Protein AF-A0A507F3U3-F1 (afdb_monomer_lite)

Radius of gyration: 33.98 Å; chains: 1; bounding box: 84×54×92 Å

Foldseek 3Di:
DDDDPVPVVVVVVVVVVVVVVVVVVPDDDDDPVRVVVVVVVVVVVVVVVVVVVVVVVVVVVVVVVVVCVPCPPFDDQADPVLAGDPLNLVLQVVLVVLLPPVPPQFADQVSQQLSCCLLPVGGDDPVVLVVLLVPFDADPVSTHGSRRSRVVLSVVCVVPVVSSVSRLVSCQADSHSHRHDRPRSPPDPPPPPPDDDDDDDD

pLDDT: mean 78.8, std 18.97, range [35.5, 98.56]

Sequence (202 aa):
MGKNKSGAEKRRQAKAKVEAAEAQANMIPMTPAQAAAYMIRQQKDQERREKEASGMALVEQAELAIKSVGKTKRAPLLTADDALRANVATALLEIFARFDDDNDGALNRLELERFAVATNGEKFEEAAIDELKKSFNCNADGNLTRTGFLEMYQLQTLSDPNETWKDLIKHGYSIDVKLVNRATGSANINYARQDISKPATA

Secondary structure (DSSP, 8-state):
----SHHHHHHHHHHHHHHHHHHHHT-----HHHHHHHHHHHHHHHHHHHHHHHHHHHHHHHHHHHHHHT---PPPSB-TTSPBPHHHHHHHHHHHTTT-SS-SSEE-HHHHHHHHHHHHSSPPPHHHHHHHHHHS-B-TTS-EEHHHHHHHHHHHHHH-HHHHHHHHHHTTB-TTS-B-----TTTT--S--S--------

InterPro domains:
  IPR002048 EF-hand domain [PF13499] (91-154)
  IPR002048 EF-hand domain [PS50222] (87-122)
  IPR011992 EF-hand domain pair [SSF47473] (87-165)
  IPR018247 EF-Hand 1, calcium-binding site [PS00018] (100-112)
  IPR052266 Mitochondrial Rho GTPase/EF-hand domain-containing protein [PTHR46819] (91-182)

Organism: NCBI:txid246404

Structure (mmCIF, N/CA/C/O backbone):
data_AF-A0A507F3U3-F1
#
_entry.id   AF-A0A507F3U3-F1
#
loop_
_atom_site.group_PDB
_atom_site.id
_atom_site.type_symbol
_atom_site.label_atom_id
_atom_site.label_alt_id
_atom_site.label_comp_id
_atom_site.label_asym_id
_atom_site.label_entity_id
_atom_site.label_seq_id
_atom_site.pdbx_PDB_ins_code
_atom_site.Cartn_x
_atom_site.Cartn_y
_atom_site.Cartn_z
_atom_site.occupancy
_atom_site.B_iso_or_equiv
_atom_site.auth_seq_id
_atom_site.auth_comp_id
_atom_site.auth_asym_id
_atom_site.auth_atom_id
_atom_site.pdbx_PDB_model_num
ATOM 1 N N . MET A 1 1 ? 29.583 23.014 -25.319 1.00 45.25 1 MET A N 1
ATOM 2 C CA . MET A 1 1 ? 30.956 22.501 -25.099 1.00 45.25 1 MET A CA 1
ATOM 3 C C . MET A 1 1 ? 31.095 21.132 -25.753 1.00 45.25 1 MET A C 1
ATOM 5 O O . MET A 1 1 ? 30.366 20.233 -25.375 1.00 45.25 1 MET A O 1
ATOM 9 N N . GLY A 1 2 ? 31.979 20.961 -26.737 1.00 48.19 2 GLY A N 1
ATOM 10 C CA . GLY A 1 2 ? 32.154 19.669 -27.421 1.00 48.19 2 GLY A CA 1
ATOM 11 C C . GLY A 1 2 ? 33.329 19.661 -28.396 1.00 48.19 2 GLY A C 1
ATOM 12 O O . GLY A 1 2 ? 33.246 19.087 -29.473 1.00 48.19 2 GLY A O 1
ATOM 13 N N . LYS A 1 3 ? 34.408 20.371 -28.061 1.00 51.00 3 LYS A N 1
ATOM 14 C CA . LYS A 1 3 ? 35.679 20.308 -28.790 1.00 51.00 3 LYS A CA 1
ATOM 15 C C . LYS A 1 3 ? 36.634 19.465 -27.941 1.00 51.00 3 LYS A C 1
ATOM 17 O O . LYS A 1 3 ? 36.618 19.625 -26.726 1.00 51.00 3 LYS A O 1
ATOM 22 N N . ASN A 1 4 ? 37.432 18.604 -28.585 1.00 47.00 4 ASN A N 1
ATOM 23 C CA . ASN A 1 4 ? 38.668 17.965 -28.074 1.00 47.00 4 ASN A CA 1
ATOM 24 C C . ASN A 1 4 ? 38.731 16.422 -27.987 1.00 47.00 4 ASN A C 1
ATOM 26 O O . ASN A 1 4 ? 39.578 15.913 -27.264 1.00 47.00 4 ASN A O 1
ATOM 30 N N . LYS A 1 5 ? 37.961 15.644 -28.767 1.00 48.97 5 LYS A N 1
ATOM 31 C CA . LYS A 1 5 ? 38.320 14.218 -29.007 1.00 48.97 5 LYS A CA 1
ATOM 32 C C . LYS A 1 5 ? 39.074 13.972 -30.328 1.00 48.97 5 LYS A C 1
ATOM 34 O O . LYS A 1 5 ? 39.940 13.111 -30.394 1.00 48.97 5 LYS A O 1
ATOM 39 N N . SER A 1 6 ? 38.876 14.822 -31.343 1.00 58.25 6 SER A N 1
ATOM 40 C CA . SER A 1 6 ? 39.438 14.627 -32.697 1.00 58.25 6 SER A CA 1
ATOM 41 C C . SER A 1 6 ? 40.966 14.807 -32.810 1.00 58.25 6 SER A C 1
ATOM 43 O O . SER A 1 6 ? 41.607 14.171 -33.644 1.00 58.25 6 SER A O 1
ATOM 45 N N . GLY A 1 7 ? 41.579 15.658 -31.978 1.00 55.41 7 GLY A N 1
ATOM 46 C CA . GLY A 1 7 ? 43.012 15.975 -32.080 1.00 55.41 7 GLY A CA 1
ATOM 47 C C . GLY A 1 7 ? 43.932 14.890 -31.515 1.00 55.41 7 GLY A C 1
ATOM 48 O O . GLY A 1 7 ? 44.948 14.566 -32.126 1.00 55.41 7 GLY A O 1
ATOM 49 N N . ALA A 1 8 ? 43.568 14.306 -30.370 1.00 57.56 8 ALA A N 1
ATOM 50 C CA . ALA A 1 8 ? 44.356 13.258 -29.720 1.00 57.56 8 ALA A CA 1
ATOM 51 C C . ALA A 1 8 ? 44.347 11.958 -30.536 1.00 57.56 8 ALA A C 1
ATOM 53 O O . ALA A 1 8 ? 45.373 11.296 -30.664 1.00 57.56 8 ALA A O 1
ATOM 54 N N . GLU A 1 9 ? 43.211 11.640 -31.152 1.00 56.31 9 GLU A N 1
ATOM 55 C CA . GLU A 1 9 ? 43.033 10.435 -31.958 1.00 56.31 9 GLU A CA 1
ATOM 56 C C . GLU A 1 9 ? 43.759 10.532 -33.305 1.00 56.31 9 GLU A C 1
ATOM 58 O O . GLU A 1 9 ? 44.490 9.616 -33.678 1.00 56.31 9 GLU A O 1
ATOM 63 N N . LYS A 1 10 ? 43.700 11.698 -33.970 1.00 58.97 10 LYS A N 1
ATOM 64 C CA . LYS A 1 10 ? 44.516 11.980 -35.164 1.00 58.97 10 LYS A CA 1
ATOM 65 C C . LYS A 1 10 ? 46.016 11.958 -34.864 1.00 58.97 10 LYS A C 1
ATOM 67 O O . LYS A 1 10 ? 46.786 11.442 -35.668 1.00 58.97 10 LYS A O 1
ATOM 72 N N . ARG A 1 11 ? 46.442 12.466 -33.699 1.00 64.00 11 ARG A N 1
ATOM 73 C CA . ARG A 1 11 ? 47.847 12.407 -33.253 1.00 64.00 11 ARG A CA 1
ATOM 74 C C . ARG A 1 11 ? 48.287 10.981 -32.910 1.00 64.00 11 ARG A C 1
ATOM 76 O O . ARG A 1 11 ? 49.403 10.615 -33.261 1.00 64.00 11 ARG A O 1
ATOM 83 N N . ARG A 1 12 ? 47.420 10.159 -32.305 1.00 65.19 12 ARG A N 1
ATOM 84 C CA . ARG A 1 12 ? 47.673 8.721 -32.084 1.00 65.19 12 ARG A CA 1
ATOM 85 C C . ARG A 1 12 ? 47.814 7.966 -33.402 1.00 65.19 12 ARG A C 1
ATOM 87 O O . ARG A 1 12 ? 48.758 7.202 -33.546 1.00 65.19 12 ARG A O 1
ATOM 94 N N . GLN A 1 13 ? 46.927 8.214 -34.367 1.00 58.34 13 GLN A N 1
ATOM 95 C CA . GLN A 1 13 ? 47.006 7.597 -35.694 1.00 58.34 13 GLN A CA 1
ATOM 96 C C . GLN A 1 13 ? 48.249 8.050 -36.470 1.00 58.34 13 GLN A C 1
ATOM 98 O O . GLN A 1 13 ? 48.893 7.230 -37.116 1.00 58.34 13 GLN A O 1
ATOM 103 N N . ALA A 1 14 ? 48.621 9.330 -36.387 1.00 62.75 14 ALA A N 1
ATOM 104 C CA . ALA A 1 14 ? 49.842 9.837 -37.008 1.00 62.75 14 ALA A CA 1
ATOM 105 C C . ALA A 1 14 ? 51.102 9.235 -36.365 1.00 62.75 14 ALA A C 1
ATOM 107 O O . ALA A 1 14 ? 51.987 8.785 -37.086 1.00 62.75 14 ALA A O 1
ATOM 108 N N . LYS A 1 15 ? 51.153 9.145 -35.028 1.00 66.19 15 LYS A N 1
ATOM 109 C CA . LYS A 1 15 ? 52.266 8.515 -34.304 1.00 66.19 15 LYS A CA 1
ATOM 110 C C . LYS A 1 15 ? 52.395 7.027 -34.652 1.00 66.19 15 LYS A C 1
ATOM 112 O O . LYS A 1 15 ? 53.491 6.585 -34.960 1.00 66.19 15 LYS A O 1
ATOM 117 N N . ALA A 1 16 ? 51.278 6.301 -34.721 1.00 55.78 16 ALA A N 1
ATOM 118 C CA . ALA A 1 16 ? 51.261 4.896 -35.129 1.00 55.78 16 ALA A CA 1
ATOM 119 C C . ALA A 1 16 ? 51.730 4.686 -36.581 1.00 55.78 16 ALA A C 1
ATOM 121 O O . ALA A 1 16 ? 52.391 3.696 -36.874 1.00 55.78 16 ALA A O 1
ATOM 122 N N . LYS A 1 17 ? 51.427 5.620 -37.495 1.00 57.78 17 LYS A N 1
ATOM 123 C CA . LYS A 1 17 ? 51.910 5.568 -38.886 1.00 57.78 17 LYS A CA 1
ATOM 124 C C . LYS A 1 17 ? 53.411 5.841 -39.006 1.00 57.78 17 LYS A C 1
ATOM 126 O O . LYS A 1 17 ? 54.061 5.214 -39.834 1.00 57.78 17 LYS A O 1
ATOM 131 N N . VAL A 1 18 ? 53.953 6.754 -38.197 1.00 58.47 18 VAL A N 1
ATOM 132 C CA . VAL A 1 18 ? 55.394 7.064 -38.170 1.00 58.47 18 VAL A CA 1
ATOM 133 C C . VAL A 1 18 ? 56.184 5.910 -37.553 1.00 58.47 18 VAL A C 1
ATOM 135 O O . VAL A 1 18 ? 57.156 5.464 -38.144 1.00 58.47 18 VAL A O 1
ATOM 138 N N . GLU A 1 19 ? 55.711 5.354 -36.438 1.00 56.44 19 GLU A N 1
ATOM 139 C CA . GLU A 1 19 ? 56.332 4.203 -35.767 1.00 56.44 19 GLU A CA 1
ATOM 140 C C . GLU A 1 19 ? 56.286 2.936 -36.646 1.00 56.44 19 GLU A C 1
ATOM 142 O O . GLU A 1 19 ? 57.243 2.166 -36.687 1.00 56.44 19 GLU A O 1
ATOM 147 N N . ALA A 1 20 ? 55.223 2.765 -37.444 1.00 52.75 20 ALA A N 1
ATOM 148 C CA . ALA A 1 20 ? 55.142 1.715 -38.461 1.00 52.75 20 ALA A CA 1
ATOM 149 C C . ALA A 1 20 ? 56.141 1.914 -39.617 1.00 52.75 20 ALA A C 1
ATOM 151 O O . ALA A 1 20 ? 56.705 0.936 -40.102 1.00 52.75 20 ALA A O 1
ATOM 152 N N . ALA A 1 21 ? 56.387 3.158 -40.042 1.00 49.19 21 ALA A N 1
ATOM 153 C CA . ALA A 1 21 ? 57.360 3.473 -41.091 1.00 49.19 21 ALA A CA 1
ATOM 154 C C . ALA A 1 21 ? 58.814 3.318 -40.606 1.00 49.19 21 ALA A C 1
ATOM 156 O O . ALA A 1 21 ? 59.672 2.844 -41.347 1.00 49.19 21 ALA A O 1
ATOM 157 N N . GLU A 1 22 ? 59.090 3.662 -39.348 1.00 52.09 22 GLU A N 1
ATOM 158 C CA . GLU A 1 22 ? 60.414 3.540 -38.727 1.00 52.09 22 GLU A CA 1
ATOM 159 C C . GLU A 1 22 ? 60.766 2.071 -38.429 1.00 52.09 22 GLU A C 1
ATOM 161 O O . GLU A 1 22 ? 61.888 1.629 -38.679 1.00 52.09 22 GLU A O 1
ATOM 166 N N . ALA A 1 23 ? 59.778 1.263 -38.023 1.00 52.72 23 ALA A N 1
ATOM 167 C CA . ALA A 1 23 ? 59.921 -0.190 -37.920 1.00 52.72 23 ALA A CA 1
ATOM 168 C C . ALA A 1 23 ? 60.178 -0.861 -39.284 1.00 52.72 23 ALA A C 1
ATOM 170 O O . ALA A 1 23 ? 60.871 -1.875 -39.347 1.00 52.72 23 ALA A O 1
ATOM 171 N N . GLN A 1 24 ? 59.665 -0.283 -40.378 1.00 54.00 24 GLN A N 1
ATOM 172 C CA . GLN A 1 24 ? 59.869 -0.771 -41.745 1.00 54.00 24 GLN A CA 1
ATOM 173 C C . GLN A 1 24 ? 61.289 -0.480 -42.273 1.00 54.00 24 GLN A C 1
ATOM 175 O O . GLN A 1 24 ? 61.810 -1.253 -43.075 1.00 54.00 24 GLN A O 1
ATOM 180 N N . ALA A 1 25 ? 61.943 0.582 -41.784 1.00 52.09 25 ALA A N 1
ATOM 181 C CA . ALA A 1 25 ? 63.310 0.965 -42.158 1.00 52.09 25 ALA A CA 1
ATOM 182 C C . ALA A 1 25 ? 64.409 0.118 -41.480 1.00 52.09 25 ALA A C 1
ATOM 184 O O . ALA A 1 25 ? 65.521 0.043 -41.996 1.00 52.09 25 ALA A O 1
ATOM 185 N N . ASN A 1 26 ? 64.092 -0.567 -40.374 1.00 55.44 26 ASN A N 1
ATOM 186 C CA . ASN A 1 26 ? 64.998 -1.482 -39.661 1.00 55.44 26 ASN A CA 1
ATOM 187 C C . ASN A 1 26 ? 64.699 -2.973 -39.921 1.00 55.44 26 ASN A C 1
ATOM 189 O O . ASN A 1 26 ? 65.151 -3.848 -39.178 1.00 55.44 26 ASN A O 1
ATOM 193 N N . MET A 1 27 ? 63.935 -3.293 -40.970 1.00 58.31 27 MET A N 1
ATOM 194 C CA . MET A 1 27 ? 63.666 -4.682 -41.335 1.00 58.31 27 MET A CA 1
ATOM 195 C C . MET A 1 27 ? 64.889 -5.315 -42.000 1.00 58.31 27 MET A C 1
ATOM 197 O O . MET A 1 27 ? 65.401 -4.816 -43.001 1.00 58.31 27 MET A O 1
ATOM 201 N N . ILE A 1 28 ? 65.311 -6.468 -41.475 1.00 58.06 28 ILE A N 1
ATOM 202 C CA . ILE A 1 28 ? 66.149 -7.424 -42.209 1.00 58.06 28 ILE A CA 1
ATOM 203 C C . ILE A 1 28 ? 65.531 -7.575 -43.609 1.00 58.06 28 ILE A C 1
ATOM 205 O O . ILE A 1 28 ? 64.325 -7.839 -43.681 1.00 58.06 28 ILE A O 1
ATOM 209 N N . PRO A 1 29 ? 66.292 -7.388 -44.706 1.00 62.78 29 PRO A N 1
ATOM 210 C CA . PRO A 1 29 ? 65.737 -7.459 -46.050 1.00 62.78 29 PRO A CA 1
ATOM 211 C C . PRO A 1 29 ? 65.048 -8.812 -46.241 1.00 62.78 29 PRO A C 1
ATOM 213 O O . PRO A 1 29 ? 65.679 -9.868 -46.196 1.00 62.78 29 PRO A O 1
ATOM 216 N N . MET A 1 30 ? 63.726 -8.770 -46.395 1.00 60.56 30 MET A N 1
ATOM 217 C CA . MET A 1 30 ? 62.899 -9.947 -46.611 1.00 60.56 30 MET A CA 1
ATOM 218 C C . MET A 1 30 ? 62.822 -10.250 -48.102 1.00 60.56 30 MET A C 1
ATOM 220 O O . MET A 1 30 ? 62.631 -9.364 -48.934 1.00 60.56 30 MET A O 1
ATOM 224 N N . THR A 1 31 ? 62.901 -11.528 -48.444 1.00 81.38 31 THR A N 1
ATOM 225 C CA . THR A 1 31 ? 62.514 -12.003 -49.772 1.00 81.38 31 THR A CA 1
ATOM 226 C C . THR A 1 31 ? 61.019 -11.744 -50.013 1.00 81.38 31 THR A C 1
ATOM 228 O O . THR A 1 31 ? 60.240 -11.682 -49.053 1.00 81.38 31 THR A O 1
ATOM 231 N N . PRO A 1 32 ? 60.564 -11.669 -51.277 1.00 69.81 32 PRO A N 1
ATOM 232 C CA . PRO A 1 32 ? 59.138 -11.539 -51.590 1.00 69.81 32 PRO A CA 1
ATOM 233 C C . PRO A 1 32 ? 58.257 -12.596 -50.899 1.00 69.81 32 PRO A C 1
ATOM 235 O O . PRO A 1 32 ? 57.154 -12.289 -50.448 1.00 69.81 32 PRO A O 1
ATOM 238 N N . ALA A 1 33 ? 58.768 -13.822 -50.731 1.00 67.50 33 ALA A N 1
ATOM 239 C CA . ALA A 1 33 ? 58.077 -14.896 -50.018 1.00 67.50 33 ALA A CA 1
ATOM 240 C C . ALA A 1 33 ? 57.921 -14.611 -48.509 1.00 67.50 33 ALA A C 1
ATOM 242 O O . ALA A 1 33 ? 56.864 -14.870 -47.932 1.00 67.50 33 ALA A O 1
ATOM 243 N N . GLN A 1 34 ? 58.942 -14.034 -47.868 1.00 66.81 34 GLN A N 1
ATOM 244 C CA . GLN A 1 34 ? 58.894 -13.647 -46.453 1.00 66.81 34 GLN A CA 1
ATOM 245 C C . GLN A 1 34 ? 57.958 -12.452 -46.220 1.00 66.81 34 GLN A C 1
ATOM 247 O O . GLN A 1 34 ? 57.211 -12.450 -45.241 1.00 66.81 34 GLN A O 1
ATOM 252 N N . ALA A 1 35 ? 57.926 -11.489 -47.148 1.00 65.00 35 ALA A N 1
ATOM 253 C CA . ALA A 1 35 ? 56.986 -10.370 -47.102 1.00 65.00 35 ALA A CA 1
ATOM 254 C C . ALA A 1 35 ? 55.526 -10.846 -47.224 1.00 65.00 35 ALA A C 1
ATOM 256 O O . ALA A 1 35 ? 54.671 -10.429 -46.442 1.00 65.00 35 ALA A O 1
ATOM 257 N N . ALA A 1 36 ? 55.240 -11.782 -48.137 1.00 65.56 36 ALA A N 1
ATOM 258 C CA . ALA A 1 36 ? 53.909 -12.374 -48.272 1.00 65.56 36 ALA A CA 1
ATOM 259 C C . ALA A 1 36 ? 53.475 -13.127 -46.999 1.00 65.56 36 ALA A C 1
ATOM 261 O O . ALA A 1 36 ? 52.360 -12.931 -46.512 1.00 65.56 36 ALA A O 1
ATOM 262 N N . ALA A 1 37 ? 54.366 -13.933 -46.409 1.00 69.69 37 ALA A N 1
ATOM 263 C CA . ALA A 1 37 ? 54.092 -14.645 -45.159 1.00 69.69 37 ALA A CA 1
ATOM 264 C C . ALA A 1 37 ? 53.825 -13.688 -43.982 1.00 69.69 37 ALA A C 1
ATOM 266 O O . ALA A 1 37 ? 52.933 -13.938 -43.167 1.00 69.69 37 ALA A O 1
ATOM 267 N N . TYR A 1 38 ? 54.556 -12.573 -43.913 1.00 73.38 38 TYR A N 1
ATOM 268 C CA . TYR A 1 38 ? 54.339 -11.530 -42.913 1.00 73.38 38 TYR A CA 1
ATOM 269 C C . TYR A 1 38 ? 52.966 -10.861 -43.068 1.00 73.38 38 TYR A C 1
ATOM 271 O O . TYR A 1 38 ? 52.237 -10.728 -42.087 1.00 73.38 38 TYR A O 1
ATOM 279 N N . MET A 1 39 ? 52.569 -10.511 -44.294 1.00 76.88 39 MET A N 1
ATOM 280 C CA . MET A 1 39 ? 51.269 -9.884 -44.565 1.00 76.88 39 MET A CA 1
ATOM 281 C C . MET A 1 39 ? 50.095 -10.815 -44.243 1.00 76.88 39 MET A C 1
ATOM 283 O O . MET A 1 39 ? 49.130 -10.386 -43.615 1.00 76.88 39 MET A O 1
ATOM 287 N N . ILE A 1 40 ? 50.199 -12.103 -44.586 1.00 76.75 40 ILE A N 1
ATOM 288 C CA . ILE A 1 40 ? 49.183 -13.111 -44.235 1.00 76.75 40 ILE A CA 1
ATOM 289 C C . ILE A 1 40 ? 49.064 -13.251 -42.713 1.00 76.75 40 ILE A C 1
ATOM 291 O O . ILE A 1 40 ? 47.960 -13.380 -42.182 1.00 76.75 40 ILE A O 1
ATOM 295 N N . ARG A 1 41 ? 50.191 -13.215 -41.991 1.00 79.69 41 ARG A N 1
ATOM 296 C CA . ARG A 1 41 ? 50.194 -13.252 -40.525 1.00 79.69 41 ARG A CA 1
ATOM 297 C C . ARG A 1 41 ? 49.503 -12.022 -39.933 1.00 79.69 41 ARG A C 1
ATOM 299 O O . ARG A 1 41 ? 48.654 -12.189 -39.065 1.00 79.69 41 ARG A O 1
ATOM 306 N N . GLN A 1 42 ? 49.799 -10.826 -40.443 1.00 76.94 42 GLN A N 1
ATOM 307 C CA . GLN A 1 42 ? 49.148 -9.582 -40.016 1.00 76.94 42 GLN A CA 1
ATOM 308 C C . GLN A 1 42 ? 47.636 -9.600 -40.281 1.00 76.94 42 GLN A C 1
ATOM 310 O O . GLN A 1 42 ? 46.861 -9.239 -39.401 1.00 76.94 42 GLN A O 1
ATOM 315 N N . GLN A 1 43 ? 47.205 -10.086 -41.450 1.00 80.88 43 GLN A N 1
ATOM 316 C CA . GLN A 1 43 ? 45.782 -10.229 -41.778 1.00 80.88 43 GLN A CA 1
ATOM 317 C C . GLN A 1 43 ? 45.074 -11.203 -40.828 1.00 80.88 43 GLN A C 1
ATOM 319 O O . GLN A 1 43 ? 44.045 -10.856 -40.255 1.00 80.88 43 GLN A O 1
ATOM 324 N N . LYS A 1 44 ? 45.658 -12.381 -40.569 1.00 76.25 44 LYS A N 1
ATOM 325 C CA . LYS A 1 44 ? 45.099 -13.356 -39.614 1.00 76.25 44 LYS A CA 1
ATOM 326 C C . LYS A 1 44 ? 45.049 -12.825 -38.180 1.00 76.25 44 LYS A C 1
ATOM 328 O O . LYS A 1 44 ? 44.117 -13.139 -37.442 1.00 76.25 44 LYS A O 1
ATOM 333 N N . ASP A 1 45 ? 46.048 -12.047 -37.771 1.00 81.38 45 ASP A N 1
ATOM 334 C CA . ASP A 1 45 ? 46.080 -11.413 -36.451 1.00 81.38 45 ASP A CA 1
ATOM 335 C C . ASP A 1 45 ? 45.021 -10.311 -36.332 1.00 81.38 45 ASP A C 1
ATOM 337 O O . ASP A 1 45 ? 44.379 -10.190 -35.288 1.00 81.38 45 ASP A O 1
ATOM 341 N N . GLN A 1 46 ? 44.781 -9.552 -37.403 1.00 74.25 46 GLN A N 1
ATOM 342 C CA . GLN A 1 46 ? 43.708 -8.565 -37.454 1.00 74.25 46 GLN A CA 1
ATOM 343 C C . GLN A 1 46 ? 42.321 -9.224 -37.410 1.00 74.25 46 GLN A C 1
ATOM 345 O O . GLN A 1 46 ? 41.504 -8.841 -36.577 1.00 74.25 46 GLN A O 1
ATOM 350 N N . GLU A 1 47 ? 42.081 -10.272 -38.202 1.00 81.75 47 GLU A N 1
ATOM 351 C CA . GLU A 1 47 ? 40.821 -11.031 -38.176 1.00 81.75 47 GLU A CA 1
ATOM 352 C C . GLU A 1 47 ? 40.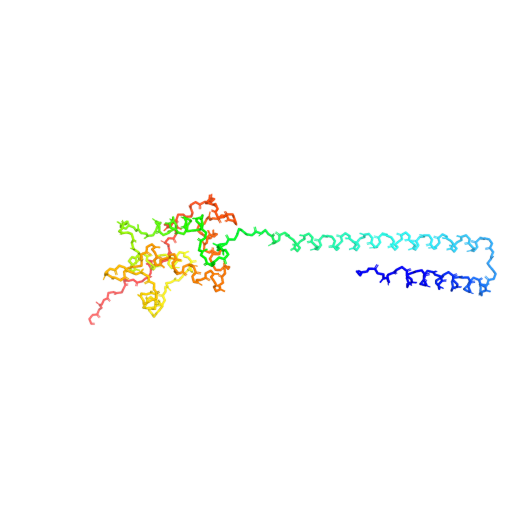544 -11.657 -36.802 1.00 81.75 47 GLU A C 1
ATOM 354 O O . GLU A 1 47 ? 39.401 -11.673 -36.340 1.00 81.75 47 GLU A O 1
ATOM 359 N N . ARG A 1 48 ? 41.582 -12.170 -36.121 1.00 82.06 48 ARG A N 1
ATOM 360 C CA . ARG A 1 48 ? 41.454 -12.660 -34.740 1.00 82.06 48 ARG A CA 1
ATOM 361 C C . ARG A 1 48 ? 41.030 -11.552 -33.788 1.00 82.06 48 ARG A C 1
ATOM 363 O O . ARG A 1 48 ? 40.073 -11.744 -33.046 1.00 82.06 48 ARG A O 1
ATOM 370 N N . ARG A 1 49 ? 41.696 -10.396 -33.846 1.00 83.00 49 ARG A N 1
ATOM 371 C CA . ARG A 1 49 ? 41.369 -9.242 -32.996 1.00 83.00 49 ARG A CA 1
ATOM 372 C C . ARG A 1 49 ? 39.952 -8.734 -33.241 1.00 83.00 49 ARG A C 1
ATOM 374 O O . ARG A 1 49 ? 39.272 -8.378 -32.288 1.00 83.00 49 ARG A O 1
ATOM 381 N N . GLU A 1 50 ? 39.491 -8.723 -34.489 1.00 82.50 50 GLU A N 1
ATOM 382 C CA . GLU A 1 50 ? 38.124 -8.318 -34.837 1.00 82.50 50 GLU A CA 1
ATOM 383 C C . GLU A 1 50 ? 37.081 -9.314 -34.304 1.00 82.50 50 GLU A C 1
ATOM 385 O O . GLU A 1 50 ? 36.076 -8.899 -33.725 1.00 82.50 50 GLU A O 1
ATOM 390 N N . LYS A 1 51 ? 37.342 -10.626 -34.406 1.00 77.00 51 LYS A N 1
ATOM 391 C CA . LYS A 1 51 ? 36.477 -11.668 -33.823 1.00 77.00 51 LYS A CA 1
ATOM 392 C C . LYS A 1 51 ? 36.438 -11.609 -32.295 1.00 77.00 51 LYS A C 1
ATOM 394 O O . LYS A 1 51 ? 35.359 -11.710 -31.716 1.00 77.00 51 LYS A O 1
ATOM 399 N N . GLU A 1 52 ? 37.583 -11.411 -31.644 1.00 86.38 52 GLU A N 1
ATOM 400 C CA . GLU A 1 52 ? 37.683 -11.248 -30.188 1.00 86.38 52 GLU A CA 1
ATOM 401 C C . GLU A 1 52 ? 36.967 -9.976 -29.714 1.00 86.38 52 GLU A C 1
ATOM 403 O O . GLU A 1 52 ? 36.172 -10.033 -28.778 1.00 86.38 52 GLU A O 1
ATOM 408 N N . ALA A 1 53 ? 37.167 -8.844 -30.398 1.00 85.25 53 ALA A N 1
ATOM 409 C CA . ALA A 1 53 ? 36.475 -7.592 -30.098 1.00 85.25 53 ALA A CA 1
ATOM 410 C C . ALA A 1 53 ? 34.954 -7.714 -30.288 1.00 85.25 53 ALA A C 1
ATOM 412 O O . ALA A 1 53 ? 34.193 -7.230 -29.452 1.00 85.25 53 ALA A O 1
ATOM 413 N N . SER A 1 54 ? 34.499 -8.401 -31.343 1.00 86.50 54 SER A N 1
ATOM 414 C CA . SER A 1 54 ? 33.073 -8.668 -31.557 1.00 86.50 54 SER A CA 1
ATOM 415 C C . SER A 1 54 ? 32.489 -9.585 -30.480 1.00 86.50 54 SER A C 1
ATOM 417 O O . SER A 1 54 ? 31.356 -9.368 -30.055 1.00 86.50 54 SER A O 1
ATOM 419 N N . GLY A 1 55 ? 33.239 -10.594 -30.026 1.00 84.12 55 GLY A N 1
ATOM 420 C CA . GLY A 1 55 ? 32.831 -11.460 -28.920 1.00 84.12 55 GLY A CA 1
ATOM 421 C C . GLY A 1 55 ? 32.707 -10.690 -27.605 1.00 84.12 55 GLY A C 1
ATOM 422 O O . GLY A 1 55 ? 31.691 -10.798 -26.925 1.00 84.12 55 GLY A O 1
ATOM 423 N N . MET A 1 56 ? 33.688 -9.840 -27.291 1.00 80.81 56 MET A N 1
ATOM 424 C CA . MET A 1 56 ? 33.648 -8.959 -26.118 1.00 80.81 56 MET A CA 1
ATOM 425 C C . MET A 1 56 ? 32.476 -7.970 -26.178 1.00 80.81 56 MET A C 1
ATOM 427 O O . MET A 1 56 ? 31.794 -7.779 -25.175 1.00 80.81 56 MET A O 1
ATOM 431 N N . ALA A 1 57 ? 32.184 -7.399 -27.351 1.00 83.19 57 ALA A N 1
ATOM 432 C CA . ALA A 1 57 ? 31.031 -6.520 -27.539 1.00 83.19 57 ALA A CA 1
ATOM 433 C C . ALA A 1 57 ? 29.694 -7.256 -27.344 1.00 83.19 57 ALA A C 1
ATOM 435 O O . ALA A 1 57 ? 28.767 -6.694 -26.766 1.00 83.19 57 ALA A O 1
ATOM 436 N N . LEU A 1 58 ? 29.586 -8.518 -27.781 1.00 82.56 58 LEU A N 1
ATOM 437 C CA . LEU A 1 58 ? 28.403 -9.348 -27.526 1.00 82.56 58 LEU A CA 1
ATOM 438 C C . LEU A 1 58 ? 28.236 -9.670 -26.036 1.00 82.56 58 LEU A C 1
ATOM 440 O O . LEU A 1 58 ? 27.114 -9.632 -25.536 1.00 82.56 58 LEU A O 1
ATOM 444 N N . VAL A 1 59 ? 29.329 -9.946 -25.318 1.00 82.25 59 VAL A N 1
ATOM 445 C CA . VAL A 1 59 ? 29.302 -10.163 -23.861 1.00 82.25 59 VAL A CA 1
ATOM 446 C C . VAL A 1 59 ? 28.877 -8.888 -23.134 1.00 82.25 59 VAL A C 1
ATOM 448 O O . VAL A 1 59 ? 27.994 -8.943 -22.283 1.00 82.25 59 VAL A O 1
ATOM 451 N N . GLU A 1 60 ? 29.418 -7.728 -23.511 1.00 82.31 60 GLU A N 1
ATOM 452 C CA . GLU A 1 60 ? 29.019 -6.437 -22.938 1.00 82.31 60 GLU A CA 1
ATOM 453 C C . GLU A 1 60 ? 27.538 -6.126 -23.212 1.00 82.31 60 GLU A C 1
ATOM 455 O O . GLU A 1 60 ? 26.802 -5.733 -22.304 1.00 82.31 60 GLU A O 1
ATOM 460 N N . GLN A 1 61 ? 27.063 -6.365 -24.440 1.00 75.50 61 GLN A N 1
ATOM 461 C CA . GLN A 1 61 ? 25.647 -6.216 -24.789 1.00 75.50 61 GLN A CA 1
ATOM 462 C C . GLN A 1 61 ? 24.749 -7.172 -23.990 1.00 75.50 61 GLN A C 1
ATOM 464 O O . GLN A 1 61 ? 23.691 -6.756 -23.514 1.00 75.50 61 GLN A O 1
ATOM 469 N N . ALA A 1 62 ? 25.169 -8.424 -23.793 1.00 76.75 62 ALA A N 1
ATOM 470 C CA . ALA A 1 62 ? 24.438 -9.397 -22.986 1.00 76.75 62 ALA A CA 1
ATOM 471 C C . ALA A 1 62 ? 24.405 -9.001 -21.501 1.00 76.75 62 ALA A C 1
ATOM 473 O O . ALA A 1 62 ? 23.350 -9.070 -20.870 1.00 76.75 62 ALA A O 1
ATOM 474 N N . GLU A 1 63 ? 25.515 -8.515 -20.943 1.00 80.56 63 GLU A N 1
ATOM 475 C CA . GLU A 1 63 ? 25.552 -8.001 -19.574 1.00 80.56 63 GLU A CA 1
ATOM 476 C C . GLU A 1 63 ? 24.636 -6.790 -19.380 1.00 80.56 63 GLU A C 1
ATOM 478 O O . GLU A 1 63 ? 23.940 -6.698 -18.366 1.00 80.56 63 GLU A O 1
ATOM 483 N N . LEU A 1 64 ? 24.619 -5.855 -20.336 1.00 77.44 64 LEU A N 1
ATOM 484 C CA . LEU A 1 64 ? 23.726 -4.696 -20.308 1.00 77.44 64 LEU A CA 1
ATOM 485 C C . LEU A 1 64 ? 22.257 -5.123 -20.383 1.00 77.44 64 LEU A C 1
ATOM 487 O O . LEU A 1 64 ? 21.433 -4.608 -19.625 1.00 77.44 64 LEU A O 1
ATOM 491 N N . ALA A 1 65 ? 21.938 -6.099 -21.236 1.00 71.81 65 ALA A N 1
ATOM 492 C CA . ALA A 1 65 ? 20.604 -6.677 -21.322 1.00 71.81 65 ALA A CA 1
ATOM 493 C C . ALA A 1 65 ? 20.192 -7.318 -19.986 1.00 71.81 65 ALA A C 1
ATOM 495 O O . ALA A 1 65 ? 19.155 -6.945 -19.442 1.00 71.81 65 ALA A O 1
ATOM 496 N N . ILE A 1 66 ? 21.031 -8.174 -19.391 1.00 70.94 66 ILE A N 1
ATOM 497 C CA . ILE A 1 66 ? 20.770 -8.821 -18.091 1.00 70.94 66 ILE A CA 1
ATOM 498 C C . ILE A 1 66 ? 20.577 -7.779 -16.976 1.00 70.94 66 ILE A C 1
ATOM 500 O O . ILE A 1 66 ? 19.625 -7.872 -16.203 1.00 70.94 66 ILE A O 1
ATOM 504 N N . LYS A 1 67 ? 21.414 -6.732 -16.929 1.00 66.38 67 LYS A N 1
ATOM 505 C CA . LYS A 1 67 ? 21.273 -5.613 -15.975 1.00 66.38 67 LYS A CA 1
ATOM 506 C C . LYS A 1 67 ? 19.969 -4.822 -16.178 1.00 66.38 67 LYS A C 1
ATOM 508 O O . LYS A 1 67 ? 19.479 -4.206 -15.232 1.00 66.38 67 LYS A O 1
ATOM 513 N N . SER A 1 68 ? 19.401 -4.822 -17.387 1.00 59.81 68 SER A N 1
ATOM 514 C CA . SER A 1 68 ? 18.152 -4.117 -17.714 1.00 59.81 68 SER A CA 1
ATOM 515 C C . SER A 1 68 ? 16.878 -4.930 -17.445 1.00 59.81 68 SER A C 1
ATOM 517 O O . SER A 1 68 ? 15.851 -4.337 -17.122 1.00 59.81 68 SER A O 1
ATOM 519 N N . VAL A 1 69 ? 16.948 -6.268 -17.493 1.00 59.06 69 VAL A N 1
ATOM 520 C CA . VAL A 1 69 ? 15.802 -7.182 -17.289 1.00 59.06 69 VAL A CA 1
ATOM 521 C C . VAL A 1 69 ? 15.151 -7.007 -15.902 1.00 59.06 69 VAL A C 1
ATOM 523 O O . VAL A 1 69 ? 13.961 -7.255 -15.749 1.00 59.06 69 VAL A O 1
ATOM 526 N N . GLY A 1 70 ? 15.885 -6.488 -14.908 1.00 50.94 70 GLY A N 1
ATOM 527 C CA . GLY A 1 70 ? 15.375 -6.175 -13.563 1.00 50.94 70 GLY A CA 1
ATOM 528 C C . GLY A 1 70 ? 14.822 -4.754 -13.352 1.00 50.94 70 GLY A C 1
ATOM 529 O O . GLY A 1 70 ? 14.382 -4.439 -12.249 1.00 50.94 70 GLY A O 1
ATOM 530 N N . LYS A 1 71 ? 14.843 -3.871 -14.361 1.00 53.06 71 LYS A N 1
ATOM 531 C CA . LYS A 1 71 ? 14.340 -2.485 -14.257 1.00 53.06 71 LYS A CA 1
ATOM 532 C C . LYS A 1 71 ? 13.014 -2.312 -14.992 1.00 53.06 71 LYS A C 1
ATOM 534 O O . LYS A 1 71 ? 12.856 -1.416 -15.819 1.00 53.06 71 LYS A O 1
ATOM 539 N N . THR A 1 72 ? 12.018 -3.132 -14.678 1.00 57.44 72 THR A N 1
ATOM 540 C CA . THR A 1 72 ? 10.639 -2.753 -14.998 1.00 57.44 72 THR A CA 1
ATOM 541 C C . THR A 1 72 ? 10.279 -1.535 -14.152 1.00 57.44 72 THR A C 1
ATOM 543 O O . THR A 1 72 ? 10.208 -1.622 -12.924 1.00 57.44 72 THR A O 1
ATOM 546 N N . LYS A 1 73 ? 10.127 -0.374 -14.797 1.00 80.19 73 LYS A N 1
ATOM 547 C CA . LYS A 1 73 ? 9.799 0.885 -14.126 1.00 80.19 73 LYS A CA 1
ATOM 548 C C . LYS A 1 73 ? 8.410 0.756 -13.499 1.00 80.19 73 LYS A C 1
ATOM 550 O O . LYS A 1 73 ? 7.414 0.808 -14.208 1.00 80.19 73 LYS A O 1
ATOM 555 N N . ARG A 1 74 ? 8.368 0.566 -12.180 1.00 89.88 74 ARG A N 1
ATOM 556 C CA . ARG A 1 74 ? 7.132 0.584 -11.392 1.00 89.88 74 ARG A CA 1
ATOM 557 C C . ARG A 1 74 ? 6.422 1.927 -11.577 1.00 89.88 74 ARG A C 1
ATOM 559 O O . ARG A 1 74 ? 7.085 2.958 -11.740 1.00 89.88 74 ARG A O 1
ATOM 566 N N . ALA A 1 75 ? 5.092 1.919 -11.548 1.00 89.69 75 ALA A N 1
ATOM 567 C CA . ALA A 1 75 ? 4.316 3.151 -11.519 1.00 89.69 75 ALA A CA 1
ATOM 568 C C . ALA A 1 75 ? 4.742 4.026 -10.316 1.00 89.69 75 ALA A C 1
ATOM 570 O O . ALA A 1 75 ? 5.246 3.515 -9.318 1.00 89.69 75 ALA A O 1
ATOM 571 N N . PRO A 1 76 ? 4.593 5.356 -10.364 1.00 93.88 76 PRO A N 1
ATOM 572 C CA . PRO A 1 76 ? 4.749 6.159 -9.156 1.00 93.88 76 PRO A CA 1
ATOM 573 C C . PRO A 1 76 ? 3.667 5.765 -8.140 1.00 93.88 76 PRO A C 1
ATOM 575 O O . PRO A 1 76 ? 2.531 5.509 -8.539 1.00 93.88 76 PRO A O 1
ATOM 578 N N . LEU A 1 77 ? 4.008 5.719 -6.849 1.00 96.38 77 LEU A N 1
ATOM 579 C CA . LEU A 1 77 ? 3.034 5.479 -5.775 1.00 96.38 77 LEU A CA 1
ATOM 580 C C . LEU A 1 77 ? 2.430 6.784 -5.237 1.00 96.38 77 LEU A C 1
ATOM 582 O O . LEU A 1 77 ? 1.243 6.839 -4.912 1.00 96.38 77 LEU A O 1
ATOM 586 N N . LEU A 1 78 ? 3.242 7.843 -5.215 1.00 96.12 78 LEU A N 1
ATOM 587 C CA . LEU A 1 78 ? 2.874 9.171 -4.738 1.00 96.12 78 LEU A CA 1
ATOM 588 C C . LEU A 1 78 ? 2.721 10.172 -5.893 1.00 96.12 78 LEU A C 1
ATOM 590 O O . LEU A 1 78 ? 3.191 9.953 -7.017 1.00 96.12 78 LEU A O 1
ATOM 594 N N . THR A 1 79 ? 2.008 11.260 -5.628 1.00 95.81 79 THR A N 1
ATOM 595 C CA . THR A 1 79 ? 1.984 12.477 -6.442 1.00 95.81 79 THR A CA 1
ATOM 596 C C . THR A 1 79 ? 3.247 13.305 -6.200 1.00 95.81 79 THR A C 1
ATOM 598 O O . THR A 1 79 ? 4.083 12.941 -5.382 1.00 95.81 79 THR A O 1
ATOM 601 N N . ALA A 1 80 ? 3.393 14.429 -6.908 1.00 93.50 80 ALA A N 1
ATOM 602 C CA . ALA A 1 80 ? 4.488 15.366 -6.649 1.00 93.50 80 ALA A CA 1
ATOM 603 C C . ALA A 1 80 ? 4.408 15.989 -5.241 1.00 93.50 80 ALA A C 1
ATOM 605 O O . ALA A 1 80 ? 5.442 16.270 -4.654 1.00 93.50 80 ALA A O 1
ATOM 606 N N . ASP A 1 81 ? 3.193 16.147 -4.707 1.00 94.88 81 ASP A N 1
ATOM 607 C CA . ASP A 1 81 ? 2.937 16.678 -3.361 1.00 94.88 81 ASP A CA 1
ATOM 608 C C . ASP A 1 81 ? 2.874 15.579 -2.286 1.00 94.88 81 ASP A C 1
ATOM 610 O O . ASP A 1 81 ? 2.119 15.692 -1.324 1.00 94.88 81 ASP A O 1
ATOM 614 N N . ASP A 1 82 ? 3.588 14.467 -2.488 1.00 93.19 82 ASP A N 1
ATOM 615 C CA . ASP A 1 82 ? 3.734 13.391 -1.497 1.00 93.19 82 ASP A CA 1
ATOM 616 C C . ASP A 1 82 ? 2.434 12.673 -1.068 1.00 93.19 82 ASP A C 1
ATOM 618 O O . ASP A 1 82 ? 2.438 11.865 -0.139 1.00 93.19 82 ASP A O 1
ATOM 622 N N . ALA A 1 83 ? 1.320 12.896 -1.772 1.00 95.56 83 ALA A N 1
ATOM 623 C CA . ALA A 1 83 ? 0.044 12.219 -1.548 1.00 95.56 83 ALA A CA 1
ATOM 624 C C . ALA A 1 83 ? -0.055 10.890 -2.308 1.00 95.56 83 ALA A C 1
ATOM 626 O O . ALA A 1 83 ? 0.447 10.756 -3.425 1.00 95.56 83 ALA A O 1
ATOM 627 N N . LEU A 1 84 ? -0.761 9.901 -1.749 1.00 96.81 84 LEU A N 1
ATOM 628 C CA . LEU A 1 84 ? -1.059 8.657 -2.466 1.00 96.81 84 LEU A CA 1
ATOM 629 C C . LEU A 1 84 ? -1.852 8.949 -3.743 1.00 96.81 84 LEU A C 1
ATOM 631 O O . LEU A 1 84 ? -2.847 9.675 -3.744 1.00 96.81 84 LEU A O 1
ATOM 635 N N . ARG A 1 85 ? -1.444 8.337 -4.856 1.00 98.12 85 ARG A N 1
ATOM 636 C CA . ARG A 1 85 ? -2.207 8.445 -6.104 1.00 98.12 85 ARG A CA 1
ATOM 637 C C . ARG A 1 85 ? -3.546 7.725 -5.982 1.00 98.12 85 ARG A C 1
ATOM 639 O O . ARG A 1 85 ? -3.639 6.677 -5.351 1.00 98.12 85 ARG A O 1
ATOM 646 N N . ALA A 1 86 ? -4.559 8.213 -6.696 1.00 97.44 86 ALA A N 1
ATOM 647 C CA . ALA A 1 86 ? -5.917 7.661 -6.646 1.00 97.44 86 ALA A CA 1
ATOM 648 C C . ALA A 1 86 ? -5.991 6.143 -6.912 1.00 97.44 86 ALA A C 1
ATOM 650 O O . ALA A 1 86 ? -6.693 5.422 -6.205 1.00 97.44 86 ALA A O 1
ATOM 651 N N . ASN A 1 87 ? -5.241 5.637 -7.898 1.00 96.38 87 ASN A N 1
ATOM 652 C CA . ASN A 1 87 ? -5.197 4.204 -8.207 1.00 96.38 87 ASN A CA 1
ATOM 653 C C . ASN A 1 87 ? -4.521 3.377 -7.100 1.00 96.38 87 ASN A C 1
ATOM 655 O O . ASN A 1 87 ? -4.921 2.243 -6.862 1.00 96.38 87 ASN A O 1
ATOM 659 N N . VAL A 1 88 ? -3.540 3.954 -6.401 1.00 97.88 88 VAL A N 1
ATOM 660 C CA . VAL A 1 88 ? -2.862 3.324 -5.259 1.00 97.88 88 VAL A CA 1
ATOM 661 C C . VAL A 1 88 ? -3.775 3.314 -4.043 1.00 97.88 88 VAL A C 1
ATOM 663 O O . VAL A 1 88 ? -3.965 2.262 -3.449 1.00 97.88 88 VAL A O 1
ATOM 666 N N . ALA A 1 89 ? -4.420 4.438 -3.728 1.00 98.19 89 ALA A N 1
ATOM 667 C CA . ALA A 1 89 ? -5.403 4.506 -2.651 1.00 98.19 89 ALA A CA 1
ATOM 668 C C . ALA A 1 89 ? -6.560 3.521 -2.882 1.00 98.19 89 ALA A C 1
ATOM 670 O O . ALA A 1 89 ? -6.971 2.822 -1.965 1.00 98.19 89 ALA A O 1
ATOM 671 N N . THR A 1 90 ? -7.037 3.395 -4.124 1.00 98.19 90 THR A N 1
ATOM 672 C CA . THR A 1 90 ? -8.072 2.410 -4.480 1.00 98.19 90 THR A CA 1
ATOM 673 C C . THR A 1 90 ? -7.587 0.976 -4.264 1.00 98.19 90 THR A C 1
ATOM 675 O O . THR A 1 90 ? -8.324 0.172 -3.704 1.00 98.19 90 THR A O 1
ATOM 678 N N . ALA A 1 91 ? -6.352 0.658 -4.662 1.00 97.88 91 ALA A N 1
ATOM 679 C CA . ALA A 1 91 ? -5.765 -0.660 -4.435 1.00 97.88 91 ALA A CA 1
ATOM 680 C C . ALA A 1 91 ? -5.622 -0.986 -2.940 1.00 97.88 91 ALA A C 1
ATOM 682 O O . ALA A 1 91 ? -6.018 -2.059 -2.498 1.00 97.88 91 ALA A O 1
ATOM 683 N N . LEU A 1 92 ? -5.112 -0.040 -2.150 1.00 98.31 92 LEU A N 1
ATOM 684 C CA . LEU A 1 92 ? -4.947 -0.192 -0.704 1.00 98.31 92 LEU A CA 1
ATOM 685 C C . LEU A 1 92 ? -6.294 -0.353 0.012 1.00 98.31 92 LEU A C 1
ATOM 687 O O . LEU A 1 92 ? -6.428 -1.219 0.868 1.00 98.31 92 LEU A O 1
ATOM 691 N N . LEU A 1 93 ? -7.315 0.419 -0.369 1.00 98.31 93 LEU A N 1
ATOM 692 C CA . LEU A 1 93 ? -8.657 0.281 0.202 1.00 98.31 93 LEU A CA 1
ATOM 693 C C . LEU A 1 93 ? -9.353 -1.021 -0.207 1.00 98.31 93 LEU A C 1
ATOM 695 O O . LEU A 1 93 ? -10.188 -1.525 0.539 1.00 98.31 93 LEU A O 1
ATOM 699 N N . GLU A 1 94 ? -9.033 -1.569 -1.377 1.00 97.50 94 GLU A N 1
ATOM 700 C CA . GLU A 1 94 ? -9.503 -2.900 -1.750 1.00 97.50 94 GLU A CA 1
ATOM 701 C C . GLU A 1 94 ? -8.817 -3.980 -0.909 1.00 97.50 94 GLU A C 1
ATOM 703 O O . GLU A 1 94 ? -9.508 -4.886 -0.461 1.00 97.50 94 GLU A O 1
ATOM 708 N N . ILE A 1 95 ? -7.513 -3.858 -0.624 1.00 97.44 95 ILE A N 1
ATOM 709 C CA . ILE A 1 95 ? -6.803 -4.754 0.307 1.00 97.44 95 ILE A CA 1
ATOM 710 C C . ILE A 1 95 ? -7.414 -4.659 1.705 1.00 97.44 95 ILE A C 1
ATOM 712 O O . ILE A 1 95 ? -7.726 -5.694 2.283 1.00 97.44 95 ILE A O 1
ATOM 716 N N . PHE A 1 96 ? -7.634 -3.445 2.217 1.00 98.06 96 PHE A N 1
ATOM 717 C CA . PHE A 1 96 ? -8.303 -3.194 3.499 1.00 98.06 96 PHE A CA 1
ATOM 718 C C . PHE A 1 96 ? -9.628 -3.962 3.597 1.00 98.06 96 PHE A C 1
ATOM 720 O O . PHE A 1 96 ? -9.845 -4.713 4.542 1.00 98.0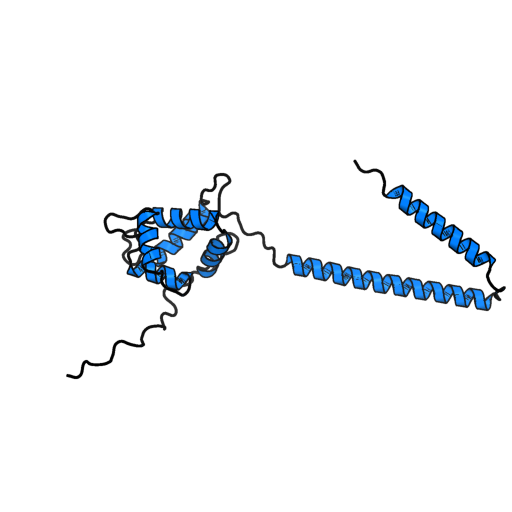6 96 PHE A O 1
ATOM 727 N N . ALA A 1 97 ? -10.472 -3.856 2.567 1.00 97.50 97 ALA A N 1
ATOM 728 C CA . ALA A 1 97 ? -11.778 -4.511 2.529 1.00 97.50 97 ALA A CA 1
ATOM 729 C C . ALA A 1 97 ? -11.712 -6.052 2.498 1.00 97.50 97 ALA A C 1
ATOM 731 O O . ALA A 1 97 ? -12.735 -6.705 2.668 1.00 97.50 97 ALA A O 1
ATOM 732 N N . ARG A 1 98 ? -10.538 -6.660 2.264 1.00 96.31 98 ARG A N 1
ATOM 733 C CA . ARG A 1 98 ? -10.357 -8.119 2.389 1.00 96.31 98 ARG A CA 1
ATOM 734 C C . ARG A 1 98 ? -10.195 -8.579 3.840 1.00 96.31 98 ARG A C 1
ATOM 736 O O . ARG A 1 98 ? -10.257 -9.784 4.065 1.00 96.31 98 ARG A O 1
ATOM 743 N N . PHE A 1 99 ? -9.910 -7.660 4.764 1.00 96.69 99 PHE A N 1
ATOM 744 C CA . PHE A 1 99 ? -9.653 -7.944 6.180 1.00 96.69 99 PHE A CA 1
ATOM 745 C C . PHE A 1 99 ? -10.688 -7.326 7.124 1.00 96.69 99 PHE A C 1
ATOM 747 O O . PHE A 1 99 ? -10.774 -7.779 8.256 1.00 96.69 99 PHE A O 1
ATOM 754 N N . ASP A 1 100 ? -11.441 -6.325 6.668 1.00 96.94 100 ASP A N 1
ATOM 755 C CA . ASP A 1 100 ? -12.621 -5.759 7.338 1.00 96.94 100 ASP A CA 1
ATOM 756 C C . ASP A 1 100 ? -13.785 -6.768 7.255 1.00 96.94 100 ASP A C 1
ATOM 758 O O . ASP A 1 100 ? -14.627 -6.711 6.353 1.00 96.94 100 ASP A O 1
ATOM 762 N N . ASP A 1 101 ? -13.750 -7.789 8.118 1.00 95.44 101 ASP A N 1
ATOM 763 C CA . ASP A 1 101 ? -14.646 -8.947 8.049 1.00 95.44 101 ASP A CA 1
ATOM 764 C C . ASP A 1 101 ? -16.075 -8.558 8.454 1.00 95.44 101 ASP A C 1
ATOM 766 O O . ASP A 1 101 ? -17.050 -9.069 7.888 1.00 95.44 101 ASP A O 1
ATOM 770 N N . ASP A 1 102 ? -16.208 -7.653 9.426 1.00 96.00 102 ASP A N 1
ATOM 771 C CA . ASP A 1 102 ? -17.501 -7.148 9.888 1.00 96.00 102 ASP A CA 1
ATOM 772 C C . ASP A 1 102 ? -18.050 -5.977 9.047 1.00 96.00 102 ASP A C 1
ATOM 774 O O . ASP A 1 102 ? -19.247 -5.685 9.128 1.00 96.00 102 ASP A O 1
ATOM 778 N N . ASN A 1 103 ? -17.243 -5.421 8.135 1.00 96.69 103 ASN A N 1
ATOM 779 C CA . ASN A 1 103 ? -17.586 -4.311 7.242 1.00 96.69 103 ASN A CA 1
ATOM 780 C C . ASN A 1 103 ? -18.012 -3.041 7.998 1.00 96.69 103 ASN A C 1
ATOM 782 O O . ASN A 1 103 ? -18.861 -2.282 7.508 1.00 96.69 103 ASN A O 1
ATOM 786 N N . ASP A 1 104 ? -17.444 -2.798 9.182 1.00 97.56 104 ASP A N 1
ATOM 787 C CA . ASP A 1 104 ? -17.691 -1.581 9.958 1.00 97.56 104 ASP A CA 1
ATOM 788 C C . ASP A 1 104 ? -16.865 -0.375 9.450 1.00 97.56 104 ASP A C 1
ATOM 790 O O . ASP A 1 104 ? -17.130 0.779 9.810 1.00 97.56 104 ASP A O 1
ATOM 794 N N . GLY A 1 105 ? -15.910 -0.621 8.542 1.00 97.38 105 GLY A N 1
ATOM 795 C CA . GLY A 1 105 ? -15.027 0.389 7.968 1.00 97.38 105 GLY A CA 1
ATOM 796 C C . GLY A 1 105 ? -13.773 0.686 8.799 1.00 97.38 105 GLY A C 1
ATOM 797 O O . GLY A 1 105 ? -13.087 1.683 8.513 1.00 97.38 105 GLY A O 1
ATOM 798 N N . ALA A 1 106 ? -13.451 -0.143 9.791 1.00 98.12 106 ALA A N 1
ATOM 799 C CA . ALA A 1 106 ? -12.282 -0.039 10.649 1.00 98.12 106 ALA A CA 1
ATOM 800 C C . ALA A 1 106 ? -11.715 -1.422 11.024 1.00 98.12 106 ALA A C 1
ATOM 802 O O . ALA A 1 106 ? -12.404 -2.276 11.548 1.00 98.12 106 ALA A O 1
ATOM 803 N N . LEU A 1 107 ? -10.403 -1.623 10.871 1.00 96.88 107 LEU A N 1
ATOM 804 C CA . LEU A 1 107 ? -9.780 -2.878 11.290 1.00 96.88 107 LEU A CA 1
ATOM 805 C C . LEU A 1 107 ? -9.694 -2.934 12.812 1.00 96.88 107 LEU A C 1
ATOM 807 O O . LEU A 1 107 ? -8.909 -2.203 13.437 1.00 96.88 107 LEU A O 1
ATOM 811 N N . ASN A 1 108 ? -10.479 -3.828 13.404 1.00 96.44 108 ASN A N 1
ATOM 812 C CA . ASN A 1 108 ? -10.352 -4.163 14.812 1.00 96.44 108 ASN A CA 1
ATOM 813 C C . ASN A 1 108 ? -9.043 -4.928 15.075 1.00 96.44 108 ASN A C 1
ATOM 815 O O . ASN A 1 108 ? -8.296 -5.287 14.162 1.00 96.44 108 ASN A O 1
ATOM 819 N N . ARG A 1 109 ? -8.724 -5.189 16.349 1.00 94.50 109 ARG A N 1
ATOM 820 C CA . ARG A 1 109 ? -7.459 -5.852 16.717 1.00 94.50 109 ARG A CA 1
ATOM 821 C C . ARG A 1 109 ? -7.239 -7.181 15.988 1.00 94.50 109 ARG A C 1
ATOM 823 O O . ARG A 1 109 ? -6.131 -7.439 15.524 1.00 94.50 109 ARG A O 1
ATOM 830 N N . LEU A 1 110 ? -8.264 -8.025 15.899 1.00 95.19 110 LEU A N 1
ATOM 831 C CA . LEU A 1 110 ? -8.126 -9.344 15.287 1.00 95.19 110 LEU A CA 1
ATOM 832 C C . LEU A 1 110 ? -7.892 -9.233 13.776 1.00 95.19 110 LEU A C 1
ATOM 834 O O . LEU A 1 110 ? -7.070 -9.963 13.223 1.00 95.19 110 LEU A O 1
ATOM 838 N N . GLU A 1 111 ? -8.590 -8.317 13.117 1.00 96.00 111 GLU A N 1
ATOM 839 C CA . GLU A 1 111 ? -8.461 -8.054 11.682 1.00 96.00 111 GLU A CA 1
ATOM 840 C C . GLU A 1 111 ? -7.114 -7.425 11.336 1.00 96.00 111 GLU A C 1
ATOM 842 O O . GLU A 1 111 ? -6.450 -7.858 10.393 1.00 96.00 111 GLU A O 1
ATOM 847 N N . LEU A 1 112 ? -6.650 -6.475 12.152 1.00 94.06 112 LEU A N 1
ATOM 848 C CA . LEU A 1 112 ? -5.335 -5.859 12.008 1.00 94.06 112 LEU A CA 1
ATOM 849 C C . LEU A 1 112 ? -4.210 -6.892 12.176 1.00 94.06 112 LEU A C 1
ATOM 851 O O . LEU A 1 112 ? -3.249 -6.886 11.409 1.00 94.06 112 LEU A O 1
ATOM 855 N N . GLU A 1 113 ? -4.337 -7.823 13.128 1.00 92.88 113 GLU A N 1
ATOM 856 C CA . GLU A 1 113 ? -3.391 -8.936 13.282 1.00 92.88 113 GLU A CA 1
ATOM 857 C C . GLU A 1 113 ? -3.404 -9.880 12.070 1.00 92.88 113 GLU A C 1
ATOM 859 O O . GLU A 1 113 ? -2.342 -10.313 11.618 1.00 92.88 113 GLU A O 1
ATOM 864 N N . ARG A 1 114 ? -4.582 -10.187 11.509 1.00 94.12 114 ARG A N 1
ATOM 865 C CA . ARG A 1 114 ? -4.695 -10.994 10.280 1.00 94.12 114 ARG A CA 1
ATOM 866 C C . ARG A 1 114 ? -4.042 -10.295 9.094 1.00 94.12 114 ARG A C 1
ATOM 868 O O . ARG A 1 114 ? -3.300 -10.937 8.350 1.00 94.12 114 ARG A O 1
ATOM 875 N N . PHE A 1 115 ? -4.275 -8.993 8.950 1.00 94.56 115 PHE A N 1
ATOM 876 C CA . PHE A 1 115 ? -3.629 -8.164 7.941 1.00 94.56 115 PHE A CA 1
ATOM 877 C C . PHE A 1 115 ? -2.102 -8.172 8.102 1.00 94.56 115 PHE A C 1
ATOM 879 O O . PHE A 1 115 ? -1.390 -8.401 7.122 1.00 94.56 115 PHE A O 1
ATOM 886 N N . ALA A 1 116 ? -1.597 -7.989 9.326 1.00 89.81 116 ALA A N 1
ATOM 887 C CA . ALA A 1 116 ? -0.165 -7.994 9.622 1.00 89.81 116 ALA A CA 1
ATOM 888 C C . ALA A 1 116 ? 0.481 -9.332 9.248 1.00 89.81 116 ALA A C 1
ATOM 890 O O . ALA A 1 116 ? 1.465 -9.359 8.514 1.00 89.81 116 ALA A O 1
ATOM 891 N N . VAL A 1 117 ? -0.124 -10.453 9.644 1.00 91.25 117 VAL A N 1
ATOM 892 C CA . VAL A 1 117 ? 0.393 -11.788 9.310 1.00 91.25 117 VAL A CA 1
ATOM 893 C C . VAL A 1 117 ? 0.339 -12.043 7.804 1.00 91.25 117 VAL A C 1
ATOM 895 O O . VAL A 1 117 ? 1.299 -12.553 7.229 1.00 91.25 117 VAL A O 1
ATOM 898 N N . ALA A 1 118 ? -0.747 -11.667 7.129 1.00 89.38 118 ALA A N 1
ATOM 899 C CA . ALA A 1 118 ? -0.853 -11.838 5.682 1.00 89.38 118 ALA A CA 1
ATOM 900 C C . ALA A 1 118 ? 0.192 -11.002 4.922 1.00 89.38 118 ALA A C 1
ATOM 902 O O . ALA A 1 118 ? 0.754 -11.462 3.925 1.00 89.38 118 ALA A O 1
ATOM 903 N N . THR A 1 119 ? 0.487 -9.797 5.408 1.00 89.44 119 THR A N 1
ATOM 904 C CA . THR A 1 119 ? 1.364 -8.830 4.735 1.00 89.44 119 THR A CA 1
ATOM 905 C C . THR A 1 119 ? 2.835 -9.055 5.090 1.00 89.44 119 THR A C 1
ATOM 907 O O . THR A 1 119 ? 3.657 -9.258 4.197 1.00 89.44 119 THR A O 1
ATOM 910 N N . ASN A 1 120 ? 3.155 -9.219 6.372 1.00 86.50 120 ASN A N 1
ATOM 911 C CA . ASN A 1 120 ? 4.522 -9.288 6.901 1.00 86.50 120 ASN A CA 1
ATOM 912 C C . ASN A 1 120 ? 4.948 -10.699 7.334 1.00 86.50 120 ASN A C 1
ATOM 914 O O . ASN A 1 120 ? 6.136 -10.979 7.443 1.00 86.50 120 ASN A O 1
ATOM 918 N N . GLY A 1 121 ? 4.002 -11.626 7.506 1.00 87.56 121 GLY A N 1
ATOM 919 C CA . GLY A 1 121 ? 4.267 -12.984 8.000 1.00 87.56 121 GLY A CA 1
ATOM 920 C C . GLY A 1 121 ? 4.231 -13.109 9.524 1.00 87.56 121 GLY A C 1
ATOM 921 O O . GLY A 1 121 ? 4.220 -14.224 10.040 1.00 87.56 121 GLY A O 1
ATOM 922 N N . GLU A 1 122 ? 4.150 -11.990 10.238 1.00 88.75 122 GLU A N 1
ATOM 923 C CA . GLU A 1 122 ? 4.101 -11.925 11.695 1.00 88.75 122 GLU A CA 1
ATOM 924 C C . GLU A 1 122 ? 3.084 -10.886 12.171 1.00 88.75 122 GLU A C 1
ATOM 926 O O . GLU A 1 122 ? 2.641 -10.022 11.411 1.00 88.75 122 GLU A O 1
ATOM 931 N N . LYS A 1 123 ? 2.674 -11.006 13.435 1.00 84.31 123 LYS A N 1
ATOM 932 C CA . LYS A 1 123 ? 1.797 -10.025 14.077 1.00 84.31 123 LYS A CA 1
ATOM 933 C C . LYS A 1 123 ? 2.595 -8.768 14.410 1.00 84.31 123 LYS A C 1
ATOM 935 O O . LYS A 1 123 ? 3.800 -8.840 14.622 1.00 84.31 123 LYS A O 1
ATOM 940 N N . PHE A 1 124 ? 1.913 -7.634 14.527 1.00 82.69 124 PHE A N 1
ATOM 941 C CA . PHE A 1 124 ? 2.539 -6.457 15.114 1.00 82.69 124 PHE A CA 1
ATOM 942 C C . PHE A 1 124 ? 2.813 -6.674 16.604 1.00 82.69 124 PHE A C 1
ATOM 944 O O . PHE A 1 124 ? 1.993 -7.250 17.320 1.00 82.69 124 PHE A O 1
ATOM 951 N N . GLU A 1 125 ? 3.952 -6.163 17.061 1.00 84.94 125 GLU A N 1
ATOM 952 C CA . GLU A 1 125 ? 4.247 -6.015 18.483 1.00 84.94 125 GLU A CA 1
ATOM 953 C C . GLU A 1 125 ? 3.204 -5.109 19.149 1.00 84.94 125 GLU A C 1
ATOM 955 O O . GLU A 1 125 ? 2.726 -4.144 18.547 1.00 84.94 125 GLU A O 1
ATOM 960 N N . GLU A 1 126 ? 2.876 -5.369 20.416 1.00 87.81 126 GLU A N 1
ATOM 961 C CA . GLU A 1 126 ? 1.836 -4.604 21.120 1.00 87.81 126 GLU A CA 1
ATOM 962 C C . GLU A 1 126 ? 2.170 -3.102 21.162 1.00 87.81 126 GLU A C 1
ATOM 964 O O . GLU A 1 126 ? 1.310 -2.259 20.911 1.00 87.81 126 GLU A O 1
ATOM 969 N N . ALA A 1 127 ? 3.453 -2.772 21.349 1.00 84.81 127 ALA A N 1
ATOM 970 C CA . ALA A 1 127 ? 3.948 -1.399 21.311 1.00 84.81 127 ALA A CA 1
ATOM 971 C C . ALA A 1 127 ? 3.731 -0.716 19.947 1.00 84.81 127 ALA A C 1
ATOM 973 O O . ALA A 1 127 ? 3.410 0.471 19.903 1.00 84.81 127 ALA A O 1
ATOM 974 N N . ALA A 1 128 ? 3.863 -1.459 18.842 1.00 80.69 128 ALA A N 1
ATOM 975 C CA . ALA A 1 128 ? 3.633 -0.928 17.499 1.00 80.69 128 ALA A CA 1
ATOM 976 C C . ALA A 1 128 ? 2.146 -0.630 17.264 1.00 80.69 12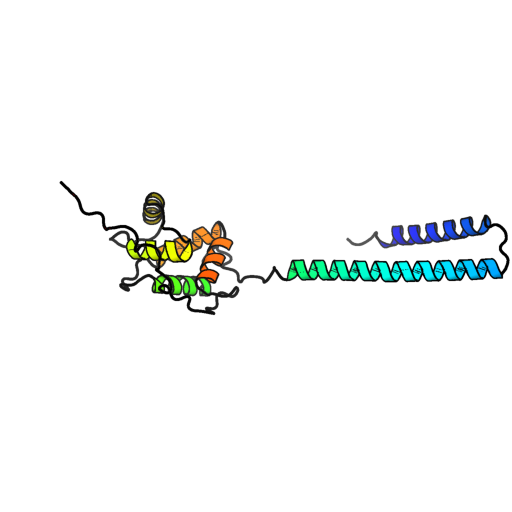8 ALA A C 1
ATOM 978 O O . ALA A 1 128 ? 1.802 0.346 16.601 1.00 80.69 128 ALA A O 1
ATOM 979 N N . ILE A 1 129 ? 1.250 -1.426 17.850 1.00 83.69 129 ILE A N 1
ATOM 980 C CA . ILE A 1 129 ? -0.192 -1.178 17.755 1.00 83.69 129 ILE A CA 1
ATOM 981 C C . ILE A 1 129 ? -0.593 0.038 18.596 1.00 83.69 129 ILE A C 1
ATOM 983 O O . ILE A 1 129 ? -1.398 0.856 18.148 1.00 83.69 129 ILE A O 1
ATOM 987 N N . ASP A 1 130 ? -0.002 0.208 19.778 1.00 86.44 130 ASP A N 1
ATOM 988 C CA . ASP A 1 130 ? -0.202 1.412 20.587 1.00 86.44 130 ASP A CA 1
ATOM 989 C C . ASP A 1 130 ? 0.291 2.680 19.878 1.00 86.44 130 ASP A C 1
ATOM 991 O O . ASP A 1 130 ? -0.338 3.735 19.983 1.00 86.44 130 ASP A O 1
ATOM 995 N N . GLU A 1 131 ? 1.415 2.603 19.166 1.00 84.25 131 GLU A N 1
ATOM 996 C CA . GLU A 1 131 ? 1.937 3.712 18.364 1.00 84.25 131 GLU A CA 1
ATOM 997 C C . GLU A 1 131 ? 1.048 4.012 17.154 1.00 84.25 131 GLU A C 1
ATOM 999 O O . GLU A 1 131 ? 0.732 5.176 16.896 1.00 84.25 131 GLU A O 1
ATOM 1004 N N . LEU A 1 132 ? 0.567 2.975 16.466 1.00 87.50 132 LEU A N 1
ATOM 1005 C CA . LEU A 1 132 ? -0.375 3.091 15.355 1.00 87.50 132 LEU A CA 1
ATOM 1006 C C . LEU A 1 132 ? -1.648 3.833 15.782 1.00 87.50 132 LEU A C 1
ATOM 1008 O O . LEU A 1 132 ? -2.051 4.788 15.120 1.00 87.50 132 LEU A O 1
ATOM 1012 N N . LYS A 1 133 ? -2.223 3.480 16.938 1.00 85.06 133 LYS A N 1
ATOM 1013 C CA . LYS A 1 133 ? -3.422 4.143 17.485 1.00 85.06 133 LYS A CA 1
ATOM 1014 C C . LYS A 1 133 ? -3.212 5.614 17.847 1.00 85.06 133 LYS A C 1
ATOM 1016 O O . LYS A 1 133 ? -4.168 6.384 17.855 1.00 85.06 133 LYS A O 1
ATOM 1021 N N . LYS A 1 134 ? -1.981 6.005 18.186 1.00 86.38 134 LYS A N 1
ATOM 1022 C CA . LYS A 1 134 ? -1.623 7.398 18.511 1.00 86.38 134 LYS A CA 1
ATOM 1023 C C . LYS A 1 134 ? -1.318 8.228 17.268 1.00 86.38 134 LYS A C 1
ATOM 1025 O O . LYS A 1 134 ? -1.469 9.446 17.311 1.00 86.38 134 LYS A O 1
ATOM 1030 N N . SER A 1 135 ? -0.849 7.577 16.208 1.00 86.31 135 SER A N 1
ATOM 1031 C CA . SER A 1 135 ? -0.274 8.243 15.038 1.00 86.31 135 SER A CA 1
ATOM 1032 C C . SER A 1 135 ? -1.251 8.369 13.874 1.00 86.31 135 SER A C 1
ATOM 1034 O O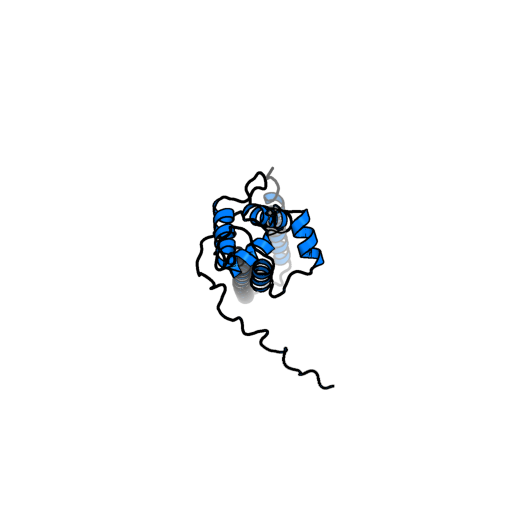 . SER A 1 135 ? -1.084 9.264 13.050 1.00 86.31 135 SER A O 1
ATOM 1036 N N . PHE A 1 136 ? -2.263 7.500 13.805 1.00 94.25 136 PHE A N 1
ATOM 1037 C CA . PHE A 1 136 ? -3.173 7.416 12.663 1.00 94.25 136 PHE A CA 1
ATOM 1038 C C . PHE A 1 136 ? -4.637 7.479 13.075 1.00 94.25 136 PHE A C 1
ATOM 1040 O O . PHE A 1 136 ? -5.008 7.189 14.215 1.00 94.25 136 PHE A O 1
ATOM 1047 N N . ASN A 1 137 ? -5.489 7.838 12.115 1.00 96.62 137 ASN A N 1
ATOM 1048 C CA . ASN A 1 137 ? -6.918 7.937 12.355 1.00 96.62 137 ASN A CA 1
ATOM 1049 C C . ASN A 1 137 ? -7.537 6.590 12.783 1.00 96.62 137 ASN A C 1
ATOM 1051 O O . ASN A 1 137 ? -7.544 5.612 12.031 1.00 96.62 137 ASN A O 1
ATOM 1055 N N . CYS A 1 138 ? -8.116 6.579 13.982 1.00 96.25 138 CYS A N 1
ATOM 1056 C CA . CYS A 1 138 ? -8.871 5.461 14.535 1.00 96.25 138 CYS A CA 1
ATOM 1057 C C . CYS A 1 138 ? -10.303 5.894 14.880 1.00 96.25 138 CYS A C 1
ATOM 1059 O O . CYS A 1 138 ? -10.566 7.079 15.107 1.00 96.25 138 CYS A O 1
ATOM 1061 N N . ASN A 1 139 ? -11.236 4.940 14.915 1.00 95.69 139 ASN A N 1
ATOM 1062 C CA . ASN A 1 139 ? -12.602 5.193 15.376 1.00 95.69 139 ASN A CA 1
ATOM 1063 C C . ASN A 1 139 ? -12.655 5.345 16.916 1.00 95.69 139 ASN A C 1
ATOM 1065 O O . ASN A 1 139 ? -11.629 5.297 17.597 1.00 95.69 139 ASN A O 1
ATOM 1069 N N . ALA A 1 140 ? -13.856 5.526 17.475 1.00 94.81 140 ALA A N 1
ATOM 1070 C CA . ALA A 1 140 ? -14.052 5.712 18.919 1.00 94.81 140 ALA A CA 1
ATOM 1071 C C . ALA A 1 140 ? -13.569 4.520 19.773 1.00 94.81 140 ALA A C 1
ATOM 1073 O O . ALA A 1 140 ? -13.186 4.718 20.925 1.00 94.81 140 ALA A O 1
ATOM 1074 N N . ASP A 1 141 ? -13.534 3.317 19.197 1.00 93.44 141 ASP A N 1
ATOM 1075 C CA . ASP A 1 141 ? -13.079 2.083 19.846 1.00 93.44 141 ASP A CA 1
ATOM 1076 C C . ASP A 1 141 ? -11.567 1.840 19.664 1.00 93.44 141 ASP A C 1
ATOM 1078 O O . ASP A 1 141 ? -11.004 0.874 20.183 1.00 93.44 141 ASP A O 1
ATOM 1082 N N . GLY A 1 142 ? -10.877 2.736 18.949 1.00 93.50 142 GLY A N 1
ATOM 1083 C CA . GLY A 1 142 ? -9.452 2.621 18.654 1.00 93.50 142 GLY A CA 1
ATOM 1084 C C . GLY A 1 142 ? -9.127 1.636 17.527 1.00 93.50 142 GLY A C 1
ATOM 1085 O O . GLY A 1 142 ? -7.983 1.184 17.448 1.00 93.50 142 GLY A O 1
ATOM 1086 N N . ASN A 1 143 ? -10.099 1.297 16.676 1.00 96.75 143 ASN A N 1
ATOM 1087 C CA . ASN A 1 143 ? -9.899 0.477 15.478 1.00 96.75 143 ASN A CA 1
ATOM 1088 C C . ASN A 1 143 ? -9.407 1.351 14.316 1.00 96.75 143 ASN A C 1
ATOM 1090 O O . ASN A 1 143 ? -9.854 2.492 14.155 1.00 96.75 143 ASN A O 1
ATOM 1094 N N . LEU A 1 144 ? -8.496 0.821 13.496 1.00 97.38 144 LEU A N 1
ATOM 1095 C CA . LEU A 1 144 ? -7.837 1.579 12.430 1.00 97.38 144 LEU A CA 1
ATOM 1096 C C . LEU A 1 144 ? -8.794 1.811 11.261 1.00 97.38 144 LEU A C 1
ATOM 1098 O O . LEU A 1 144 ? -9.170 0.866 10.571 1.00 97.38 144 LEU A O 1
ATOM 1102 N N . THR A 1 145 ? -9.153 3.063 10.985 1.00 98.56 145 THR A N 1
ATOM 1103 C CA . THR A 1 145 ? -10.097 3.363 9.900 1.00 98.56 145 THR A CA 1
ATOM 1104 C C . THR A 1 145 ? -9.436 3.258 8.528 1.00 98.56 145 THR A C 1
ATOM 1106 O O . THR A 1 145 ? -8.212 3.297 8.388 1.00 98.56 145 THR A O 1
ATOM 1109 N N . ARG A 1 146 ? -10.254 3.235 7.473 1.00 98.50 146 ARG A N 1
ATOM 1110 C CA . ARG A 1 146 ? -9.794 3.395 6.079 1.00 98.50 146 ARG A CA 1
ATOM 1111 C C . ARG A 1 146 ? -8.880 4.608 5.883 1.00 98.50 146 ARG A C 1
ATOM 1113 O O . ARG A 1 146 ? -7.918 4.529 5.124 1.00 98.50 146 ARG A O 1
ATOM 1120 N N . THR A 1 147 ? -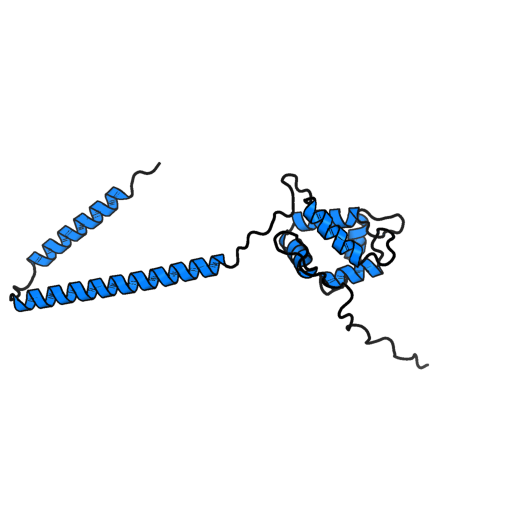9.183 5.723 6.549 1.00 98.12 147 THR A N 1
ATOM 1121 C CA . THR A 1 147 ? -8.364 6.941 6.493 1.00 98.12 147 THR A CA 1
ATOM 1122 C C . THR A 1 147 ? -7.011 6.699 7.149 1.00 98.12 147 THR A C 1
ATOM 1124 O O . THR A 1 147 ? -5.988 6.935 6.512 1.00 98.12 147 THR A O 1
ATOM 1127 N N . GLY A 1 148 ? -6.998 6.142 8.363 1.00 96.25 148 GLY A N 1
ATOM 1128 C CA . GLY A 1 148 ? -5.758 5.843 9.080 1.00 96.25 148 GLY A CA 1
ATOM 1129 C C . GLY A 1 148 ? -4.883 4.835 8.339 1.00 96.25 148 GLY A C 1
ATOM 1130 O O . GLY A 1 148 ? -3.665 4.975 8.295 1.00 96.25 148 GLY A O 1
ATOM 1131 N N . PHE A 1 149 ? -5.496 3.860 7.668 1.00 97.81 149 PHE A N 1
ATOM 1132 C CA . PHE A 1 149 ? -4.790 2.897 6.827 1.00 97.81 149 PHE A CA 1
ATOM 1133 C C . PHE A 1 149 ? -4.068 3.563 5.645 1.00 97.81 149 PHE A C 1
ATOM 1135 O O . PHE A 1 149 ? -2.927 3.218 5.334 1.00 97.81 149 PHE A O 1
ATOM 1142 N N . LEU A 1 150 ? -4.703 4.541 4.991 1.00 97.94 150 LEU A N 1
ATOM 1143 C CA . LEU A 1 150 ? -4.064 5.309 3.921 1.00 97.94 150 LEU A CA 1
ATOM 1144 C C . LEU A 1 150 ? -2.964 6.234 4.452 1.00 97.94 150 LEU A C 1
ATOM 1146 O O . LEU A 1 150 ? -1.915 6.325 3.818 1.00 97.94 150 LEU A O 1
ATOM 1150 N N . GLU A 1 151 ? -3.165 6.874 5.605 1.00 96.12 151 GLU A N 1
ATOM 1151 C CA . GLU A 1 151 ? -2.141 7.696 6.271 1.00 96.12 151 GLU A CA 1
ATOM 1152 C C . GLU A 1 151 ? -0.894 6.863 6.611 1.00 96.12 151 GLU A C 1
ATOM 1154 O O . GLU A 1 151 ? 0.228 7.261 6.290 1.00 96.12 151 GLU A O 1
ATOM 1159 N N . MET A 1 152 ? -1.095 5.665 7.172 1.00 95.44 152 MET A N 1
ATOM 1160 C CA . MET A 1 152 ? -0.034 4.699 7.464 1.00 95.44 152 MET A CA 1
ATOM 1161 C C . MET A 1 152 ? 0.762 4.347 6.202 1.00 95.44 152 MET A C 1
ATOM 1163 O O . MET A 1 152 ? 1.989 4.459 6.185 1.00 95.44 152 MET A O 1
ATOM 1167 N N . TYR A 1 153 ? 0.076 3.983 5.115 1.00 97.44 153 TYR A N 1
ATOM 1168 C CA . TYR A 1 153 ? 0.739 3.649 3.854 1.00 97.44 153 TYR A CA 1
ATOM 1169 C C . TYR A 1 153 ? 1.411 4.846 3.184 1.00 97.44 153 TYR A C 1
ATOM 1171 O O . TYR A 1 153 ? 2.445 4.675 2.536 1.00 97.44 153 TYR A O 1
ATOM 1179 N N . GLN A 1 154 ? 0.862 6.053 3.314 1.00 95.44 154 GLN A N 1
ATOM 1180 C CA . GLN A 1 154 ? 1.499 7.264 2.804 1.00 95.44 154 GLN A CA 1
ATOM 1181 C C . GLN A 1 154 ? 2.827 7.512 3.526 1.00 95.44 154 GLN A C 1
ATOM 1183 O O . GLN A 1 154 ? 3.844 7.698 2.859 1.00 95.44 154 GLN A O 1
ATOM 1188 N N . LEU A 1 155 ? 2.842 7.433 4.862 1.00 93.00 155 LEU A N 1
ATOM 1189 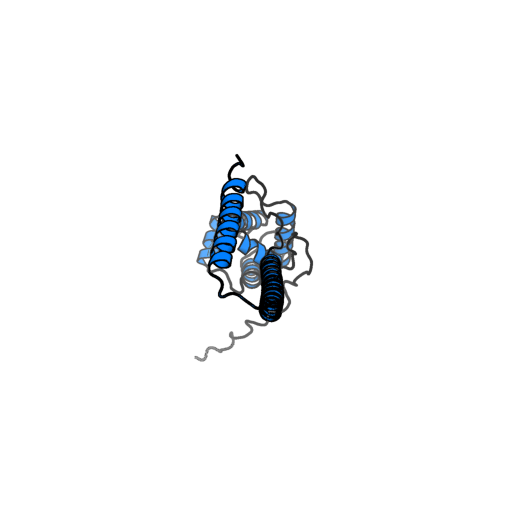C CA . LEU A 1 155 ? 4.055 7.607 5.663 1.00 93.00 155 LEU A CA 1
ATOM 1190 C C . LEU A 1 155 ? 5.102 6.527 5.359 1.00 93.00 155 LEU A C 1
ATOM 1192 O O . LEU A 1 155 ? 6.266 6.851 5.121 1.00 93.00 155 LEU A O 1
ATOM 1196 N N . GLN A 1 156 ? 4.687 5.257 5.285 1.00 92.50 156 GLN A N 1
ATOM 1197 C CA . GLN A 1 156 ? 5.567 4.160 4.875 1.00 92.50 156 GLN A CA 1
ATOM 1198 C C . GLN A 1 156 ? 6.156 4.415 3.485 1.00 92.50 156 GLN A C 1
ATOM 1200 O O . GLN A 1 156 ? 7.360 4.287 3.294 1.00 92.50 156 GLN A O 1
ATOM 1205 N N . THR A 1 157 ? 5.329 4.822 2.518 1.00 93.81 157 THR A N 1
ATOM 1206 C CA . THR A 1 157 ? 5.774 5.064 1.137 1.00 93.81 157 THR A CA 1
ATOM 1207 C C . THR A 1 157 ? 6.728 6.252 1.040 1.00 93.81 157 THR A C 1
ATOM 1209 O O . THR A 1 157 ? 7.626 6.230 0.204 1.00 93.81 157 THR A O 1
ATOM 1212 N N . LEU A 1 158 ? 6.561 7.276 1.881 1.00 92.50 158 LEU A N 1
ATOM 1213 C CA . LEU A 1 158 ? 7.504 8.393 1.970 1.00 92.50 158 LEU A CA 1
ATOM 1214 C C . LEU A 1 158 ? 8.872 7.957 2.501 1.00 92.50 158 LEU A C 1
ATOM 1216 O O . LEU A 1 158 ? 9.892 8.490 2.069 1.00 92.50 158 LEU A O 1
ATOM 1220 N N . SER A 1 159 ? 8.894 6.988 3.419 1.00 91.75 159 SER A N 1
ATOM 1221 C CA . SER A 1 159 ? 10.128 6.456 4.000 1.00 91.75 159 SER A CA 1
ATOM 1222 C C . SER A 1 159 ? 10.811 5.432 3.087 1.00 91.75 159 SER A C 1
ATOM 1224 O O . SER A 1 159 ? 11.979 5.602 2.737 1.00 91.75 159 SER A O 1
ATOM 1226 N N . ASP A 1 160 ? 10.082 4.399 2.663 1.00 92.25 160 ASP A N 1
ATOM 1227 C CA . ASP A 1 160 ? 10.547 3.387 1.719 1.00 92.25 160 ASP A CA 1
ATOM 1228 C C . ASP A 1 160 ? 9.402 2.902 0.807 1.00 92.25 160 ASP A C 1
ATOM 1230 O O . ASP A 1 160 ? 8.619 2.014 1.168 1.00 92.25 160 ASP A O 1
ATOM 1234 N N . PRO A 1 161 ? 9.326 3.410 -0.437 1.00 93.06 161 PRO A N 1
ATOM 1235 C CA . PRO A 1 161 ? 8.356 2.942 -1.419 1.00 93.06 161 PRO A CA 1
ATOM 1236 C C . PRO A 1 161 ? 8.441 1.437 -1.714 1.00 93.06 161 PRO A C 1
ATOM 1238 O O . PRO A 1 161 ? 7.482 0.867 -2.240 1.00 93.06 161 PRO A O 1
ATOM 1241 N N . ASN A 1 162 ? 9.583 0.782 -1.461 1.00 92.44 162 ASN A N 1
ATOM 1242 C CA . ASN A 1 162 ? 9.743 -0.637 -1.764 1.00 92.44 162 ASN A CA 1
ATOM 1243 C C . ASN A 1 162 ? 8.908 -1.532 -0.856 1.00 92.44 162 ASN A C 1
ATOM 1245 O O . ASN A 1 162 ? 8.433 -2.552 -1.354 1.00 92.44 162 ASN A O 1
ATOM 1249 N N . GLU A 1 163 ? 8.698 -1.159 0.408 1.00 91.75 163 GLU A N 1
ATOM 1250 C CA . GLU A 1 163 ? 7.833 -1.916 1.320 1.00 91.75 163 GLU A CA 1
ATOM 1251 C C . GLU A 1 163 ? 6.389 -1.908 0.808 1.00 91.75 163 GLU A C 1
ATOM 1253 O O . GLU A 1 163 ? 5.812 -2.964 0.556 1.00 91.75 163 GLU A O 1
ATOM 1258 N N . THR A 1 164 ? 5.862 -0.736 0.442 1.00 95.81 164 THR A N 1
ATOM 1259 C CA . THR A 1 164 ? 4.525 -0.630 -0.169 1.00 95.81 164 THR A CA 1
ATOM 1260 C C . THR A 1 164 ? 4.406 -1.446 -1.460 1.00 95.81 164 THR A C 1
ATOM 1262 O O . THR A 1 164 ? 3.374 -2.062 -1.729 1.00 95.81 164 THR A O 1
ATOM 1265 N N . TRP A 1 165 ? 5.464 -1.502 -2.274 1.00 95.56 165 TRP A N 1
ATOM 1266 C CA . TRP A 1 165 ? 5.478 -2.351 -3.466 1.00 95.56 165 TRP A CA 1
ATOM 1267 C C . TRP A 1 165 ? 5.458 -3.846 -3.155 1.00 95.56 165 TRP A C 1
ATOM 1269 O O . TRP A 1 165 ? 4.798 -4.588 -3.884 1.00 95.56 165 TRP A O 1
ATOM 1279 N N . LYS A 1 166 ? 6.178 -4.299 -2.122 1.00 93.56 166 LYS A N 1
ATOM 1280 C CA . LYS A 1 166 ? 6.143 -5.703 -1.692 1.00 93.56 166 LYS A CA 1
ATOM 1281 C C . LYS A 1 166 ? 4.726 -6.090 -1.287 1.00 93.56 166 LYS A C 1
ATOM 1283 O O . LYS A 1 166 ? 4.241 -7.113 -1.765 1.00 93.56 166 LYS A O 1
ATOM 1288 N N . ASP A 1 167 ? 4.052 -5.241 -0.518 1.00 95.12 167 ASP A N 1
ATOM 1289 C CA . ASP A 1 167 ? 2.681 -5.476 -0.062 1.00 95.12 167 ASP A CA 1
ATOM 1290 C C . ASP A 1 167 ? 1.707 -5.559 -1.236 1.00 95.12 167 ASP A C 1
ATOM 1292 O O . ASP A 1 167 ? 0.975 -6.539 -1.375 1.00 95.12 167 ASP A O 1
ATOM 1296 N N . LEU A 1 168 ? 1.746 -4.575 -2.143 1.00 95.69 168 LEU A N 1
ATOM 1297 C CA . LEU A 1 168 ? 0.908 -4.562 -3.344 1.00 95.69 168 LEU A CA 1
ATOM 1298 C C . LEU A 1 168 ? 1.095 -5.843 -4.170 1.00 95.69 168 LEU A C 1
ATOM 1300 O O . LEU A 1 168 ? 0.114 -6.484 -4.548 1.00 95.69 168 LEU A O 1
ATOM 1304 N N . ILE A 1 169 ? 2.343 -6.253 -4.415 1.00 93.69 169 ILE A N 1
ATOM 1305 C CA . ILE A 1 169 ? 2.649 -7.477 -5.170 1.00 93.69 169 ILE A CA 1
ATOM 1306 C C . ILE A 1 169 ? 2.144 -8.717 -4.427 1.00 93.69 169 ILE A C 1
ATOM 1308 O O . ILE A 1 169 ? 1.526 -9.588 -5.043 1.00 93.69 169 ILE A O 1
ATOM 1312 N N . LYS A 1 170 ? 2.358 -8.790 -3.110 1.00 93.19 170 LYS A N 1
ATOM 1313 C CA . LYS A 1 170 ? 1.913 -9.904 -2.263 1.00 93.19 170 LYS A CA 1
ATOM 1314 C C . LYS A 1 170 ? 0.393 -10.058 -2.269 1.00 93.19 170 LYS A C 1
ATOM 1316 O O . LYS A 1 170 ? -0.111 -11.177 -2.336 1.00 93.19 170 LYS A O 1
ATOM 1321 N N . HIS A 1 171 ? -0.328 -8.941 -2.306 1.00 93.81 171 HIS A N 1
ATOM 1322 C CA . HIS A 1 171 ? -1.788 -8.900 -2.421 1.00 93.81 171 HIS A CA 1
ATOM 1323 C C . HIS A 1 171 ? -2.305 -9.001 -3.866 1.00 93.81 171 HIS A C 1
ATOM 1325 O O . HIS A 1 171 ? -3.518 -8.941 -4.099 1.00 93.81 171 HIS A O 1
ATOM 1331 N N . GLY A 1 172 ? -1.401 -9.231 -4.826 1.00 93.25 172 GLY A N 1
ATOM 1332 C CA . GLY A 1 172 ? -1.705 -9.624 -6.200 1.00 93.25 172 GLY A CA 1
ATOM 1333 C C . GLY A 1 172 ? -1.829 -8.481 -7.205 1.00 93.25 172 GLY A C 1
ATOM 1334 O O . GLY A 1 172 ? -2.438 -8.658 -8.264 1.00 93.25 172 GLY A O 1
ATOM 1335 N N . TYR A 1 173 ? -1.254 -7.317 -6.904 1.00 94.94 173 TYR A N 1
ATOM 1336 C CA . TYR A 1 173 ? -1.153 -6.191 -7.828 1.00 94.94 173 TYR A CA 1
ATOM 1337 C C . TYR A 1 173 ? 0.119 -6.266 -8.682 1.00 94.94 173 TYR A C 1
ATOM 1339 O O . TYR A 1 173 ? 1.196 -6.651 -8.234 1.00 94.94 173 TYR A O 1
ATOM 1347 N N . SER A 1 174 ? -0.003 -5.860 -9.942 1.00 92.31 174 SER A N 1
ATOM 1348 C CA . SER A 1 174 ? 1.131 -5.663 -10.849 1.00 92.31 174 SER A CA 1
ATOM 1349 C C . SER A 1 174 ? 1.914 -4.389 -10.524 1.00 92.31 174 SER A C 1
ATOM 1351 O O . SER A 1 174 ? 1.447 -3.512 -9.799 1.00 92.31 174 SER A O 1
ATOM 1353 N N . ILE A 1 175 ? 3.071 -4.235 -11.173 1.00 91.56 175 ILE A N 1
ATOM 1354 C CA . ILE A 1 175 ? 3.907 -3.023 -11.139 1.00 91.56 175 ILE A CA 1
ATOM 1355 C C . ILE A 1 175 ? 3.206 -1.745 -11.645 1.00 91.56 175 ILE A C 1
ATOM 1357 O O . ILE A 1 175 ? 3.718 -0.649 -11.430 1.00 91.56 175 ILE A O 1
ATOM 1361 N N . ASP A 1 176 ? 2.046 -1.883 -12.296 1.00 92.00 176 ASP A N 1
ATOM 1362 C CA . ASP A 1 176 ? 1.186 -0.784 -12.751 1.00 92.00 176 ASP A CA 1
ATOM 1363 C C . ASP A 1 176 ? -0.002 -0.534 -11.803 1.00 92.00 176 ASP A C 1
ATOM 1365 O O . ASP A 1 176 ? -0.925 0.209 -12.140 1.00 92.00 176 ASP A O 1
ATOM 1369 N N . VAL A 1 177 ? -0.006 -1.165 -10.621 1.00 93.56 177 VAL A N 1
ATOM 1370 C CA . VAL A 1 177 ? -1.091 -1.096 -9.625 1.00 93.56 177 VAL A CA 1
ATOM 1371 C C . VAL A 1 177 ? -2.428 -1.574 -10.208 1.00 93.56 177 VAL A C 1
ATOM 1373 O O . VAL A 1 177 ? -3.497 -1.034 -9.938 1.00 93.56 177 VAL A O 1
ATOM 1376 N N . LYS A 1 178 ? -2.376 -2.613 -11.045 1.00 93.25 178 LYS A N 1
ATOM 1377 C CA . LYS A 1 178 ? -3.567 -3.325 -11.529 1.00 93.25 178 LYS A CA 1
ATOM 1378 C C . LYS A 1 178 ? -3.651 -4.668 -10.836 1.00 93.25 178 LYS A C 1
ATOM 1380 O O . LYS A 1 178 ? -2.652 -5.387 -10.829 1.00 93.25 178 LYS A O 1
ATOM 1385 N N . LEU A 1 179 ? -4.816 -5.000 -10.295 1.00 91.00 179 LEU A N 1
ATOM 1386 C CA . LEU A 1 179 ? -5.077 -6.298 -9.684 1.00 91.00 179 LEU A CA 1
ATOM 1387 C C . LEU A 1 179 ? -4.963 -7.400 -10.750 1.00 91.00 179 LEU A C 1
ATOM 1389 O O . LEU A 1 179 ? -5.680 -7.368 -11.749 1.00 91.00 179 LEU A O 1
ATOM 1393 N N . VAL A 1 180 ? -4.043 -8.343 -10.553 1.00 89.88 180 VAL A N 1
ATOM 1394 C CA . VAL A 1 180 ? -3.772 -9.462 -11.477 1.00 89.88 180 VAL A CA 1
ATOM 1395 C C . VAL A 1 180 ? -4.321 -10.770 -10.925 1.00 89.88 180 VAL A C 1
ATOM 1397 O O . VAL A 1 180 ? -4.868 -11.575 -11.672 1.00 89.88 180 VAL A O 1
ATOM 1400 N N . ASN A 1 181 ? -4.200 -10.975 -9.615 1.00 82.06 181 ASN A N 1
ATOM 1401 C CA . ASN A 1 181 ? -4.762 -12.124 -8.924 1.00 82.06 181 ASN A CA 1
ATOM 1402 C C . ASN A 1 181 ? -5.350 -11.653 -7.595 1.00 82.06 181 ASN A C 1
ATOM 1404 O O . ASN A 1 181 ? -4.678 -10.947 -6.850 1.00 82.06 181 ASN A O 1
ATOM 1408 N N . ARG A 1 182 ? -6.579 -12.049 -7.258 1.00 71.06 182 ARG A N 1
ATOM 1409 C CA . ARG A 1 182 ? -7.042 -11.886 -5.877 1.00 71.06 182 ARG A CA 1
ATOM 1410 C C . ARG A 1 182 ? -6.352 -12.964 -5.062 1.00 71.06 182 ARG A C 1
ATOM 1412 O O . ARG A 1 182 ? -6.844 -14.086 -4.988 1.00 71.06 182 ARG A O 1
ATOM 1419 N N . ALA A 1 183 ? -5.200 -12.633 -4.482 1.00 60.25 183 ALA A N 1
ATOM 1420 C CA . ALA A 1 183 ? -4.657 -13.434 -3.400 1.00 60.25 183 ALA A CA 1
ATOM 1421 C C . ALA A 1 183 ? -5.751 -13.503 -2.325 1.00 60.25 183 ALA A C 1
ATOM 1423 O O . ALA A 1 183 ? -6.112 -12.492 -1.720 1.00 60.25 183 ALA A O 1
ATOM 1424 N N . THR A 1 184 ? -6.376 -14.671 -2.192 1.00 48.94 184 THR A N 1
ATOM 1425 C CA . THR A 1 184 ? -7.447 -14.903 -1.229 1.00 48.94 184 THR A CA 1
ATOM 1426 C C . THR A 1 184 ? -6.854 -14.708 0.157 1.00 48.94 184 THR A C 1
ATOM 1428 O O . THR A 1 184 ? -6.002 -15.505 0.552 1.00 48.94 184 THR A O 1
ATOM 1431 N N . GLY A 1 185 ? -7.321 -13.709 0.908 1.00 46.69 185 GLY A N 1
ATOM 1432 C CA . GLY A 1 185 ? -6.959 -13.470 2.315 1.00 46.69 185 GLY A CA 1
ATOM 1433 C C . GLY A 1 185 ? -7.349 -14.605 3.279 1.00 46.69 185 GLY A C 1
ATOM 1434 O O . GLY A 1 185 ? -7.464 -14.386 4.474 1.00 46.69 185 GLY A O 1
ATOM 1435 N N . SER A 1 186 ? -7.573 -15.824 2.774 1.00 40.62 186 SER A N 1
ATOM 1436 C CA . SER A 1 186 ? -8.037 -16.989 3.530 1.00 40.62 186 SER A CA 1
ATOM 1437 C C . SER A 1 186 ? -7.456 -18.337 3.050 1.00 40.62 186 SER A C 1
ATOM 1439 O O . SER A 1 186 ? -7.803 -19.383 3.593 1.00 40.62 186 SER A O 1
ATOM 1441 N N . ALA A 1 187 ? -6.548 -18.376 2.062 1.00 36.84 187 ALA A N 1
ATOM 1442 C CA . ALA A 1 187 ? -5.935 -19.643 1.637 1.00 36.84 187 ALA A CA 1
ATOM 1443 C C . ALA A 1 187 ? -4.575 -19.858 2.324 1.00 36.84 187 ALA A C 1
ATOM 1445 O O . ALA A 1 187 ? -3.582 -19.245 1.943 1.00 36.84 187 ALA A O 1
ATOM 1446 N N . ASN A 1 188 ? -4.568 -20.783 3.293 1.00 35.50 188 ASN A N 1
ATOM 1447 C CA . ASN A 1 188 ? -3.455 -21.277 4.127 1.00 35.50 188 ASN A CA 1
ATOM 1448 C C . ASN A 1 188 ? -3.254 -20.623 5.504 1.00 35.50 188 ASN A C 1
ATOM 1450 O O . ASN A 1 188 ? -2.130 -20.369 5.931 1.00 35.50 188 ASN A O 1
ATOM 1454 N N . ILE A 1 189 ? -4.332 -20.513 6.283 1.00 42.97 189 ILE A N 1
ATOM 1455 C CA . ILE A 1 189 ? -4.242 -20.560 7.753 1.00 42.97 189 ILE A CA 1
ATOM 1456 C C . ILE A 1 189 ? -4.070 -22.028 8.183 1.00 42.97 189 ILE A C 1
ATOM 1458 O O . ILE A 1 189 ? -5.016 -22.706 8.569 1.00 42.97 189 ILE A O 1
ATOM 1462 N N . ASN A 1 190 ? -2.850 -22.547 8.049 1.00 37.44 190 ASN A N 1
ATOM 1463 C CA . ASN A 1 190 ? -2.431 -23.834 8.623 1.00 37.44 190 ASN A CA 1
ATOM 1464 C C . ASN A 1 190 ? -1.208 -23.667 9.542 1.00 37.44 190 ASN A C 1
ATOM 1466 O O . ASN A 1 190 ? -0.381 -24.562 9.676 1.00 37.44 190 ASN A O 1
ATOM 1470 N N . TYR A 1 191 ? -1.116 -22.520 10.213 1.00 39.44 191 TYR A N 1
ATOM 1471 C CA . TYR A 1 191 ? -0.269 -22.324 11.386 1.00 39.44 191 TYR A CA 1
ATOM 1472 C C . TYR A 1 191 ? -1.163 -21.816 12.527 1.00 39.44 191 TYR A C 1
ATOM 1474 O O . TYR A 1 191 ? -1.950 -20.902 12.314 1.00 39.44 191 TYR A O 1
ATOM 1482 N N . ALA A 1 192 ? -1.040 -22.434 13.710 1.00 37.44 192 ALA A N 1
ATOM 1483 C CA . ALA A 1 192 ? -1.761 -22.170 14.973 1.00 37.44 192 ALA A CA 1
ATOM 1484 C C . ALA A 1 192 ? -2.973 -23.060 15.354 1.00 37.44 192 ALA A C 1
ATOM 1486 O O . ALA A 1 192 ? -3.806 -22.659 16.162 1.00 37.44 192 ALA A O 1
ATOM 1487 N N . ARG A 1 193 ? -3.022 -24.327 14.904 1.00 37.53 193 ARG A N 1
ATOM 1488 C CA . ARG A 1 193 ? -3.721 -25.416 15.643 1.00 37.53 193 ARG A CA 1
ATOM 1489 C C . ARG A 1 193 ? -2.796 -26.259 16.543 1.00 37.53 193 ARG A C 1
ATOM 1491 O O . ARG A 1 193 ? -3.139 -27.367 16.936 1.00 37.53 193 ARG A O 1
ATOM 1498 N N . GLN A 1 194 ? -1.637 -25.720 16.896 1.00 40.53 194 GLN A N 1
ATOM 1499 C CA . GLN A 1 194 ? -0.800 -26.156 18.018 1.00 40.53 194 GLN A CA 1
ATOM 1500 C C . GLN A 1 194 ? -0.671 -24.874 18.855 1.00 40.53 194 GLN A C 1
ATOM 1502 O O . GLN A 1 194 ? -0.251 -23.868 18.300 1.00 40.53 194 GLN A O 1
ATOM 1507 N N . ASP A 1 195 ? -1.139 -24.714 20.086 1.00 43.91 195 ASP A N 1
ATOM 1508 C CA . ASP A 1 195 ? -1.103 -25.590 21.246 1.00 43.91 195 ASP A CA 1
ATOM 1509 C C . ASP A 1 195 ? -2.044 -24.958 22.303 1.00 43.91 195 ASP A C 1
ATOM 1511 O O . ASP A 1 195 ? -1.701 -23.951 22.915 1.00 43.91 195 ASP A O 1
ATOM 1515 N N . ILE A 1 196 ? -3.275 -25.464 22.460 1.00 44.62 196 ILE A N 1
ATOM 1516 C CA . ILE A 1 196 ? -4.167 -25.108 23.591 1.00 44.62 196 ILE A CA 1
ATOM 1517 C C . ILE A 1 196 ? -4.852 -26.348 24.174 1.00 44.62 196 ILE A C 1
ATOM 1519 O O . ILE A 1 196 ? -6.008 -26.313 24.591 1.00 44.62 196 ILE A O 1
ATOM 1523 N N . SER A 1 197 ? -4.138 -27.473 24.222 1.00 42.25 197 SER A N 1
ATOM 1524 C CA . SER A 1 197 ? -4.580 -28.608 25.030 1.00 42.25 197 SER A CA 1
ATOM 1525 C C . SER A 1 197 ? -3.433 -29.169 25.859 1.00 42.25 197 SER A C 1
ATOM 1527 O O . SER A 1 197 ? -2.850 -30.206 25.540 1.00 42.25 197 SER A O 1
ATOM 1529 N N . LYS A 1 198 ? -3.169 -28.532 26.998 1.00 38.28 198 LYS A N 1
ATOM 1530 C CA . LYS A 1 198 ? -2.778 -29.289 28.185 1.00 38.28 198 LYS A CA 1
ATOM 1531 C C . LYS A 1 198 ? -3.807 -29.029 29.282 1.00 38.28 198 LYS A C 1
ATOM 1533 O O . LYS A 1 198 ? -4.038 -27.867 29.612 1.00 38.28 198 LYS A O 1
ATOM 1538 N N . PRO A 1 199 ? -4.471 -30.074 29.805 1.00 42.31 199 PRO A N 1
ATOM 1539 C CA . PRO A 1 199 ? -5.400 -29.915 30.908 1.00 42.31 199 PRO A CA 1
ATOM 1540 C C . PRO A 1 199 ? -4.624 -29.556 32.175 1.00 42.31 199 PRO A C 1
ATOM 1542 O O . PRO A 1 199 ? -3.553 -30.104 32.437 1.00 42.31 199 PRO A O 1
ATOM 1545 N N . ALA A 1 200 ? -5.192 -28.648 32.965 1.00 43.88 200 ALA A N 1
ATOM 1546 C CA . ALA A 1 200 ? -4.797 -28.454 34.347 1.00 43.88 200 ALA A CA 1
ATOM 1547 C C . ALA A 1 200 ? -5.029 -29.769 35.106 1.00 43.88 200 ALA A C 1
ATOM 1549 O O . ALA A 1 200 ? -6.166 -30.219 35.247 1.00 43.88 200 ALA A O 1
ATOM 1550 N N . THR A 1 201 ? -3.952 -30.394 35.568 1.00 47.16 201 THR A N 1
ATOM 1551 C CA . THR A 1 201 ? -4.011 -31.407 36.624 1.00 47.16 201 THR A CA 1
ATOM 1552 C C . THR A 1 201 ? -3.596 -30.764 37.939 1.00 47.16 201 THR A C 1
ATOM 1554 O O . THR A 1 201 ? -2.636 -29.994 37.966 1.00 47.16 201 THR A O 1
ATOM 1557 N N . ALA A 1 202 ? -4.407 -31.070 38.953 1.00 44.75 202 ALA A N 1
ATOM 1558 C CA . ALA A 1 202 ? -4.415 -30.576 40.326 1.00 44.75 202 ALA A CA 1
ATOM 1559 C C . ALA A 1 202 ? -3.080 -30.676 41.074 1.00 44.75 202 ALA A C 1
ATOM 1561 O O . ALA A 1 202 ? -2.276 -31.577 40.742 1.00 44.75 202 ALA A O 1
#